Protein AF-A0AAD4LXQ7-F1 (afdb_monomer_lite)

Radius of gyration: 22.64 Å; chains: 1; bounding box: 69×71×57 Å

Sequence (283 aa):
MDGVMSSTKSISSTGEKLRRSPPNTYFPQVTFLSEEILILVQRQGNALELCQITWEDPPVLNTLCVLVLPALQRGISCVMVECQGDQIVAPQDILARSRRLPFVSDPNATVLCFTLGFRQVFGGYDYLRSVSFWVRRSSLREYAVRGGNQNYPWDSWGPSTTRWTDWEHGLAPCRPGGSRSALFPLLIEVGTGNPIVIRDFHPERVRRALSRSKGPSWSDGRLKVVTESSMIEKGDEFLDDIISSLPYCEATSEKRYGYHEVLIDDERIRGDDEGTLDVHLMI

Foldseek 3Di:
DDDDDDDDPDPPPLDPDDDDDPPQQFDPDWDALDPFWIWTQGFVQRWIWIWGWDVDVPIDTHTQEIEGDFAWDPPKTFPDKDKFWDDPDPVVVLVVPDPPAPFRQDSQLTKMKMKTWIWDADPNDTDIWIKMKIFGSNLVVVSSVVGPHYYHYCVRRPAEGMAIDTCVVQWDWAHDARQKIKTAGQDAPPPQAAKIKMKGLRPVVLVVVVVCVPDPPPPPPQKDKAQDWDWDQCPNTGPGIDIHGRITIMGIDPGGDNANHWDDYRFWIDGPPPDTDGCVVTD

pLDDT: mean 86.54, std 13.77, range [38.69, 98.44]

Organism: NCBI:txid376703

Structure (mmCIF, N/CA/C/O backbone):
data_AF-A0AAD4LXQ7-F1
#
_entry.id   AF-A0AAD4LXQ7-F1
#
loop_
_atom_site.group_PDB
_atom_site.id
_atom_site.type_symbol
_atom_site.label_atom_id
_atom_site.label_alt_id
_atom_site.label_comp_id
_atom_site.label_asym_id
_atom_site.label_entity_id
_atom_site.label_seq_id
_atom_site.pdbx_PDB_ins_code
_atom_site.Cartn_x
_atom_site.Cartn_y
_atom_site.Cartn_z
_atom_site.occupancy
_atom_site.B_iso_or_equiv
_atom_site.auth_seq_id
_atom_site.auth_comp_id
_atom_site.auth_asym_id
_atom_site.auth_atom_id
_atom_site.pdbx_PDB_model_num
ATOM 1 N N . MET A 1 1 ? -43.627 54.213 18.770 1.00 42.38 1 MET A N 1
ATOM 2 C CA . MET A 1 1 ? -42.179 54.154 18.502 1.00 42.38 1 MET A CA 1
ATOM 3 C C . MET A 1 1 ? -41.657 52.915 19.186 1.00 42.38 1 MET A C 1
ATOM 5 O O . MET A 1 1 ? -41.861 52.751 20.382 1.00 42.38 1 MET A O 1
ATOM 9 N N . ASP A 1 2 ? -41.152 52.018 18.358 1.00 38.69 2 ASP A N 1
ATOM 10 C CA . ASP A 1 2 ? -41.012 50.586 18.579 1.00 38.69 2 ASP A CA 1
ATOM 11 C C . ASP A 1 2 ? -39.920 50.210 19.584 1.00 38.69 2 ASP A C 1
ATOM 13 O O . ASP A 1 2 ? -38.796 50.707 19.529 1.00 38.69 2 ASP A O 1
ATOM 17 N N . GLY A 1 3 ? -40.260 49.294 20.494 1.00 45.25 3 GLY A N 1
ATOM 18 C CA . GLY A 1 3 ? -39.331 48.664 21.427 1.00 45.25 3 GLY A CA 1
ATOM 19 C C . GLY A 1 3 ? -38.883 47.312 20.885 1.00 45.25 3 GLY A C 1
ATOM 20 O O . GLY A 1 3 ? -39.599 46.321 21.005 1.00 45.25 3 GLY A O 1
ATOM 21 N N . VAL A 1 4 ? -37.699 47.273 20.278 1.00 51.81 4 VAL A N 1
ATOM 22 C CA . VAL A 1 4 ? -37.076 46.050 19.760 1.00 51.81 4 VAL A CA 1
ATOM 23 C C . VAL A 1 4 ? -36.369 45.324 20.909 1.00 51.81 4 VAL A C 1
ATOM 25 O O . VAL A 1 4 ? -35.312 45.750 21.371 1.00 51.81 4 VAL A O 1
ATOM 28 N N . MET A 1 5 ? -36.952 44.220 21.383 1.00 50.72 5 MET A N 1
ATOM 29 C CA . MET A 1 5 ? -36.290 43.286 22.297 1.00 50.72 5 MET A CA 1
ATOM 30 C C . MET A 1 5 ? -35.284 42.426 21.523 1.00 50.72 5 MET A C 1
ATOM 32 O O . MET A 1 5 ? -35.654 41.513 20.787 1.00 50.72 5 MET A O 1
ATOM 36 N N . SER A 1 6 ? -33.998 42.723 21.707 1.00 57.12 6 SER A N 1
ATOM 37 C CA . SER A 1 6 ? -32.885 41.895 21.243 1.00 57.12 6 SER A CA 1
ATOM 38 C C . SER A 1 6 ? -32.726 40.685 22.169 1.00 57.12 6 SER A C 1
ATOM 40 O O . SER A 1 6 ? -32.301 40.818 23.316 1.00 57.12 6 SER A O 1
ATOM 42 N N . SER A 1 7 ? -33.112 39.503 21.686 1.00 57.50 7 SER A N 1
ATOM 43 C CA . SER A 1 7 ? -32.872 38.223 22.355 1.00 57.50 7 SER A CA 1
ATOM 44 C C . SER A 1 7 ? -31.487 37.705 21.966 1.00 57.50 7 SER A C 1
ATOM 46 O O . SER A 1 7 ? -31.285 37.153 20.885 1.00 57.50 7 SER A O 1
ATOM 48 N N . THR A 1 8 ? -30.513 37.887 22.853 1.00 51.38 8 THR A N 1
ATOM 49 C CA . THR A 1 8 ? -29.202 37.240 22.774 1.00 51.38 8 THR A CA 1
ATOM 50 C C . THR A 1 8 ? -29.349 35.761 23.133 1.00 51.38 8 THR A C 1
ATOM 52 O O . THR A 1 8 ? -29.376 35.380 24.303 1.00 51.38 8 THR A O 1
ATOM 55 N N . LYS A 1 9 ? -29.456 34.899 22.114 1.00 53.09 9 LYS A N 1
ATOM 56 C CA . LYS A 1 9 ? -29.309 33.447 22.281 1.00 53.09 9 LYS A CA 1
ATOM 57 C C . LYS A 1 9 ? -27.876 33.140 22.721 1.00 53.09 9 LYS A C 1
ATOM 59 O O . LYS A 1 9 ? -26.939 33.266 21.940 1.00 53.09 9 LYS A O 1
ATOM 64 N N . SER A 1 10 ? -27.736 32.733 23.978 1.00 50.12 10 SER A N 1
ATOM 65 C CA . SER A 1 10 ? -26.550 32.065 24.512 1.00 50.12 10 SER A CA 1
ATOM 66 C C . SER A 1 10 ? -26.267 30.812 23.675 1.00 50.12 10 SER A C 1
ATOM 68 O O . SER A 1 10 ? -27.049 29.861 23.694 1.00 50.12 10 SER A O 1
ATOM 70 N N . ILE A 1 11 ? -25.186 30.835 22.894 1.00 52.12 11 ILE A N 1
ATOM 71 C CA . ILE A 1 11 ? -24.658 29.649 22.218 1.00 52.12 11 ILE A CA 1
ATOM 72 C C . ILE A 1 11 ? -23.968 28.836 23.310 1.00 52.12 11 ILE A C 1
ATOM 74 O O . ILE A 1 11 ? -22.861 29.170 23.730 1.00 52.12 11 ILE A O 1
ATOM 78 N N . SER A 1 12 ? -24.640 27.803 23.822 1.00 53.00 12 SER A N 1
ATOM 79 C CA . SER A 1 12 ? -23.981 26.831 24.687 1.00 53.00 12 SER A CA 1
ATOM 80 C C . SER A 1 12 ? -22.882 26.168 23.865 1.00 53.00 12 SER A C 1
ATOM 82 O O . SER A 1 12 ? -23.184 25.452 22.912 1.00 53.00 12 SER A O 1
ATOM 84 N N . SER A 1 13 ? -21.620 26.429 24.203 1.00 56.31 13 SER A N 1
ATOM 85 C CA . SER A 1 13 ? -20.491 25.714 23.622 1.00 56.31 13 SER A CA 1
ATOM 86 C C . SER A 1 13 ? -20.625 24.242 24.011 1.00 56.31 13 SER A C 1
ATOM 88 O O . SER A 1 13 ? -20.305 23.859 25.140 1.00 56.31 13 SER A O 1
ATOM 90 N N . THR A 1 14 ? -21.163 23.428 23.109 1.00 57.31 14 THR A N 1
ATOM 91 C CA . THR A 1 14 ? -21.116 21.971 23.190 1.00 57.31 14 THR A CA 1
ATOM 92 C C . THR A 1 14 ? -19.643 21.591 23.211 1.00 57.31 14 THR A C 1
ATOM 94 O O . THR A 1 14 ? -18.941 21.685 22.210 1.00 57.31 14 THR A O 1
ATOM 97 N N . GLY A 1 15 ? -19.135 21.302 24.410 1.00 60.19 15 GLY A N 1
ATOM 98 C CA . GLY A 1 15 ? -17.724 21.024 24.622 1.00 60.19 15 GLY A CA 1
ATOM 99 C C . GLY A 1 15 ? -17.323 19.793 23.824 1.00 60.19 15 GLY A C 1
ATOM 100 O O . GLY A 1 15 ? -17.755 18.685 24.141 1.00 60.19 15 GLY A O 1
ATOM 101 N N . GLU A 1 16 ? -16.500 19.988 22.798 1.00 62.12 16 GLU A N 1
ATOM 102 C CA . GLU A 1 16 ? -15.911 18.901 22.027 1.00 62.12 16 GLU A CA 1
ATOM 103 C C . GLU A 1 16 ? -15.143 17.974 22.978 1.00 62.12 16 GLU A C 1
ATOM 105 O O . GLU A 1 16 ? -14.123 18.337 23.572 1.00 62.12 16 GLU A O 1
ATOM 110 N N . LYS A 1 17 ? -15.655 16.757 23.177 1.00 67.25 17 LYS A N 1
ATOM 111 C CA . LYS A 1 17 ? -15.009 15.769 24.041 1.00 67.25 17 LYS A CA 1
ATOM 112 C C . LYS A 1 17 ? -14.011 14.963 23.220 1.00 67.25 17 LYS A C 1
ATOM 114 O O . LYS A 1 17 ? -14.369 13.958 22.608 1.00 67.25 17 LYS A O 1
ATOM 119 N N . LEU A 1 18 ? -12.747 15.381 23.252 1.00 71.56 18 LEU A N 1
ATOM 120 C CA . LEU A 1 18 ? -11.647 14.640 22.639 1.00 71.56 18 LEU A CA 1
ATOM 121 C C . LEU A 1 18 ? -11.566 13.224 23.233 1.00 71.56 18 LEU A C 1
ATOM 123 O O . LEU A 1 18 ? -11.267 13.046 24.417 1.00 71.56 18 LEU A O 1
ATOM 127 N N . ARG A 1 19 ? -11.810 12.206 22.406 1.00 77.25 19 ARG A N 1
ATOM 128 C CA . ARG A 1 19 ? -11.549 10.806 22.760 1.00 77.25 19 ARG A CA 1
ATOM 129 C C . ARG A 1 19 ? -10.093 10.484 22.432 1.00 77.25 19 ARG A C 1
ATOM 131 O O . ARG A 1 19 ? -9.580 10.895 21.396 1.00 77.25 19 ARG A O 1
ATOM 138 N N . ARG A 1 20 ? -9.415 9.765 23.327 1.00 85.12 20 ARG A N 1
ATOM 139 C CA . ARG A 1 20 ? -8.029 9.318 23.140 1.00 85.12 20 ARG A CA 1
ATOM 140 C C . ARG A 1 20 ? -7.981 7.806 23.280 1.00 85.12 20 ARG A C 1
ATOM 142 O O . ARG A 1 20 ? -8.507 7.270 24.253 1.00 85.12 20 ARG A O 1
ATOM 149 N N . SER A 1 21 ? -7.348 7.132 22.327 1.00 90.38 21 SER A N 1
ATOM 150 C CA . SER A 1 21 ? -6.935 5.743 22.516 1.00 90.38 21 SER A CA 1
ATOM 151 C C . SER A 1 21 ? -5.825 5.674 23.571 1.00 90.38 21 SER A C 1
ATOM 153 O O . SER A 1 21 ? -5.129 6.676 23.788 1.00 90.38 21 SER A O 1
ATOM 155 N N . PRO A 1 22 ? -5.592 4.507 24.195 1.00 93.94 22 PRO A N 1
ATOM 156 C CA . PRO A 1 22 ? -4.386 4.296 24.981 1.00 93.94 22 PRO A CA 1
ATOM 157 C C . PRO A 1 22 ? -3.126 4.682 24.179 1.00 93.94 22 PRO A C 1
ATOM 159 O O . PRO A 1 22 ? -3.101 4.521 22.948 1.00 93.94 22 PRO A O 1
ATOM 162 N N . PRO A 1 23 ? -2.073 5.199 24.835 1.00 93.88 23 PRO A N 1
ATOM 163 C CA . PRO A 1 23 ? -0.808 5.480 24.167 1.00 93.88 23 PRO A CA 1
ATOM 164 C C . PRO A 1 23 ? -0.291 4.244 23.427 1.00 93.88 23 PRO A C 1
ATOM 166 O O . PRO A 1 23 ? -0.438 3.126 23.913 1.00 93.88 23 PRO A O 1
ATOM 169 N N . ASN A 1 24 ? 0.342 4.446 22.270 1.00 92.69 24 ASN A N 1
ATOM 170 C CA . ASN A 1 24 ? 0.907 3.369 21.446 1.00 92.69 24 ASN A CA 1
ATOM 171 C C . ASN A 1 24 ? -0.108 2.351 20.892 1.00 92.69 24 ASN A C 1
ATOM 173 O O . ASN A 1 24 ? 0.305 1.268 20.485 1.00 92.69 24 ASN A O 1
ATOM 177 N N . THR A 1 25 ? -1.405 2.681 20.845 1.00 95.56 25 THR A N 1
ATOM 178 C CA . THR A 1 25 ? -2.403 1.825 20.173 1.00 95.56 25 THR A CA 1
ATOM 179 C C . THR A 1 25 ? -2.224 1.863 18.654 1.00 95.56 25 THR A C 1
ATOM 181 O O . THR A 1 25 ? -2.115 0.817 18.017 1.00 95.56 25 THR A O 1
ATOM 184 N N . TYR A 1 26 ? -2.120 3.067 18.085 1.00 96.88 26 TYR A N 1
ATOM 185 C CA . TYR A 1 26 ? -2.011 3.298 16.644 1.00 96.88 26 TYR A CA 1
ATOM 186 C C . TYR A 1 26 ? -0.718 4.026 16.291 1.00 96.88 26 TYR A C 1
ATOM 188 O O . TYR A 1 26 ? -0.177 4.783 17.104 1.00 96.88 26 TYR A O 1
ATOM 196 N N . PHE A 1 27 ? -0.248 3.830 15.063 1.00 96.44 27 PHE A N 1
ATOM 197 C CA . PHE A 1 27 ? 0.707 4.750 14.451 1.00 96.44 27 PHE A CA 1
ATOM 198 C C . PHE A 1 27 ? 0.037 6.108 14.184 1.00 96.44 27 PHE A C 1
ATOM 200 O O . PHE A 1 27 ? -1.180 6.156 13.995 1.00 96.44 27 PHE A O 1
ATOM 207 N N . PRO A 1 28 ? 0.796 7.220 14.141 1.00 94.44 28 PRO A N 1
ATOM 208 C CA . PRO A 1 28 ? 0.264 8.553 13.847 1.00 94.44 28 PRO A CA 1
ATOM 209 C C . PRO A 1 28 ? -0.055 8.734 12.347 1.00 94.44 28 PRO A C 1
ATOM 211 O O . PRO A 1 28 ? 0.223 9.780 11.773 1.00 94.44 28 PRO A O 1
ATOM 214 N N . GLN A 1 29 ? -0.628 7.708 11.715 1.00 92.81 29 GLN A N 1
ATOM 215 C CA . GLN A 1 29 ? -0.989 7.669 10.305 1.00 92.81 29 GLN A CA 1
ATOM 216 C C . GLN A 1 29 ? -2.480 7.347 10.190 1.00 92.81 29 GLN A C 1
ATOM 218 O O . GLN A 1 29 ? -2.955 6.355 10.744 1.00 92.81 29 GLN A O 1
ATOM 223 N N . VAL A 1 30 ? -3.207 8.177 9.445 1.00 94.44 30 VAL A N 1
ATOM 224 C CA . VAL A 1 30 ? -4.620 7.964 9.117 1.00 94.44 30 VAL A CA 1
ATOM 225 C C . VAL A 1 30 ? -4.771 8.058 7.608 1.00 94.44 30 VAL A C 1
ATOM 227 O O . VAL A 1 30 ? -4.150 8.899 6.959 1.00 94.44 30 VAL A O 1
ATOM 230 N N . THR A 1 31 ? -5.579 7.184 7.020 1.00 94.94 31 THR A N 1
ATOM 231 C CA . THR A 1 31 ? -5.874 7.224 5.583 1.00 94.94 31 THR A CA 1
ATOM 232 C C . THR A 1 31 ? -7.351 6.995 5.358 1.00 94.94 31 THR A C 1
ATOM 234 O O . THR A 1 31 ? -7.926 6.081 5.932 1.00 94.94 31 THR A O 1
ATOM 237 N N . PHE A 1 32 ? -7.976 7.810 4.517 1.00 94.69 32 PHE A N 1
ATOM 238 C CA . PHE A 1 32 ? -9.393 7.671 4.214 1.00 94.69 32 PHE A CA 1
ATOM 239 C C . PHE A 1 32 ? -9.608 6.736 3.014 1.00 94.69 32 PHE A C 1
ATOM 241 O O . PHE A 1 32 ? -8.974 6.877 1.967 1.00 94.69 32 PHE A O 1
ATOM 248 N N . LEU A 1 33 ? -10.523 5.778 3.169 1.00 94.38 33 LEU A N 1
ATOM 249 C CA . LEU A 1 33 ? -11.075 4.953 2.088 1.00 94.38 33 LEU A CA 1
ATOM 250 C C . LEU A 1 33 ? -12.258 5.640 1.401 1.00 94.38 33 LEU A C 1
ATOM 252 O O . LEU A 1 33 ? -12.459 5.473 0.200 1.00 94.38 33 LEU A O 1
ATOM 256 N N . SER A 1 34 ? -13.046 6.381 2.178 1.00 93.81 34 SER A N 1
ATOM 257 C CA . SER A 1 34 ? -14.148 7.242 1.738 1.00 93.81 34 SER A CA 1
ATOM 258 C C . SER A 1 34 ? -14.315 8.385 2.749 1.00 93.81 34 SER A C 1
ATOM 260 O O . SER A 1 34 ? -13.608 8.398 3.752 1.00 93.81 34 SER A O 1
ATOM 262 N N . GLU A 1 35 ? -15.233 9.323 2.519 1.00 92.69 35 GLU A N 1
ATOM 263 C CA . GLU A 1 35 ? -15.491 10.437 3.453 1.00 92.69 35 GLU A CA 1
ATOM 264 C C . GLU A 1 35 ? -15.840 9.960 4.873 1.00 92.69 35 GLU A C 1
ATOM 266 O O . GLU A 1 35 ? -15.519 10.625 5.854 1.00 92.69 35 GLU A O 1
ATOM 271 N N . GLU A 1 36 ? -16.443 8.776 4.986 1.00 95.69 36 GLU A N 1
ATOM 272 C CA . GLU A 1 36 ? -16.888 8.212 6.259 1.00 95.69 36 GLU A CA 1
ATOM 273 C C . GLU A 1 36 ? -16.018 7.058 6.746 1.00 95.69 36 GLU A C 1
ATOM 275 O O . GLU A 1 36 ? -16.179 6.629 7.879 1.00 95.69 36 GLU A O 1
ATOM 280 N N . ILE A 1 37 ? -15.120 6.514 5.921 1.00 96.44 37 ILE A N 1
ATOM 281 C CA . ILE A 1 37 ? -14.349 5.317 6.281 1.00 96.44 37 ILE A CA 1
ATOM 282 C C . ILE A 1 37 ? -12.872 5.658 6.284 1.00 96.44 37 ILE A C 1
ATOM 284 O O . ILE A 1 37 ? -12.324 6.043 5.250 1.00 96.44 37 ILE A O 1
ATOM 288 N N . LEU A 1 38 ? -12.221 5.436 7.419 1.00 96.75 38 LEU A N 1
ATOM 289 C CA . LEU A 1 38 ? -10.786 5.598 7.590 1.00 96.75 38 LEU A CA 1
ATOM 290 C C . LEU A 1 38 ? -10.107 4.279 7.956 1.00 96.75 38 LEU A C 1
ATOM 292 O O . LEU A 1 38 ? -10.741 3.320 8.391 1.00 96.75 38 LEU A O 1
ATOM 296 N N . ILE A 1 39 ? -8.797 4.258 7.766 1.00 97.50 39 ILE A N 1
ATOM 297 C CA . ILE A 1 39 ? -7.892 3.176 8.120 1.00 97.50 39 ILE A CA 1
ATOM 298 C C . ILE A 1 39 ? -6.971 3.708 9.208 1.00 97.50 39 ILE A C 1
ATOM 300 O O . ILE A 1 39 ? -6.319 4.743 9.026 1.00 97.50 39 ILE A O 1
ATOM 304 N N . LEU A 1 40 ? -6.898 2.972 10.309 1.00 97.38 40 LEU A N 1
ATOM 305 C CA . LEU A 1 40 ? -5.884 3.117 11.342 1.00 97.38 40 LEU A CA 1
ATOM 306 C C . LEU A 1 40 ? -4.938 1.922 11.267 1.00 97.38 40 LEU A C 1
ATOM 308 O O . LEU A 1 40 ? -5.364 0.808 10.969 1.00 97.38 40 LEU A O 1
ATOM 312 N N . VAL A 1 41 ? -3.658 2.128 11.567 1.00 97.62 41 VAL A N 1
ATOM 313 C CA . VAL A 1 41 ? -2.701 1.019 11.659 1.00 97.62 41 VAL A CA 1
ATOM 314 C C . VAL A 1 41 ? -2.378 0.758 13.120 1.00 97.62 41 VAL A C 1
ATOM 316 O O . VAL A 1 41 ? -1.817 1.616 13.807 1.00 97.62 41 VAL A O 1
ATOM 319 N N . GLN A 1 42 ? -2.759 -0.422 13.604 1.00 97.06 42 GLN A N 1
ATOM 320 C CA . GLN A 1 42 ? -2.513 -0.848 14.976 1.00 97.06 42 GLN A CA 1
ATOM 321 C C . GLN A 1 42 ? -1.037 -1.192 15.168 1.00 97.06 42 GLN A C 1
ATOM 323 O O . GLN A 1 42 ? -0.485 -2.040 14.467 1.00 97.06 42 GLN A O 1
ATOM 328 N N . ARG A 1 43 ? -0.408 -0.581 16.174 1.00 95.19 43 ARG A N 1
ATOM 329 C CA . ARG A 1 43 ? 1.011 -0.796 16.478 1.00 95.19 43 ARG A CA 1
ATOM 330 C C . ARG A 1 43 ? 1.271 -2.138 17.151 1.00 95.19 43 ARG A C 1
ATOM 332 O O . ARG A 1 43 ? 2.224 -2.821 16.801 1.00 95.19 43 ARG A O 1
ATOM 339 N N . GLN A 1 44 ? 0.438 -2.506 18.122 1.00 91.44 44 GLN A N 1
ATOM 340 C CA . GLN A 1 44 ? 0.606 -3.751 18.884 1.00 91.44 44 GLN A CA 1
ATOM 341 C C . GLN A 1 44 ? -0.056 -4.950 18.202 1.00 91.44 44 GLN A C 1
ATOM 343 O O . GLN A 1 44 ? 0.474 -6.053 18.260 1.00 91.44 44 GLN A O 1
ATOM 348 N N . GLY A 1 45 ? -1.201 -4.729 17.551 1.00 91.69 45 GLY A N 1
ATOM 349 C CA . GLY A 1 45 ? -1.948 -5.783 16.865 1.00 91.69 45 GLY A CA 1
ATOM 350 C C . GLY A 1 45 ? -1.386 -6.161 15.497 1.00 91.69 45 GLY A C 1
ATOM 351 O O . GLY A 1 45 ? -1.819 -7.167 14.947 1.00 91.69 45 GLY A O 1
ATOM 352 N N . ASN A 1 46 ? -0.447 -5.368 14.957 1.00 95.94 46 ASN A N 1
ATOM 353 C CA . ASN A 1 46 ? 0.061 -5.493 13.590 1.00 95.94 46 ASN A CA 1
ATOM 354 C C . ASN A 1 46 ? -1.089 -5.720 12.594 1.00 95.94 46 ASN A C 1
ATOM 356 O O . ASN A 1 46 ? -1.218 -6.775 11.977 1.00 95.94 46 ASN A O 1
ATOM 360 N N . ALA A 1 47 ? -2.000 -4.754 12.521 1.00 97.69 47 ALA A N 1
ATOM 361 C CA . ALA A 1 47 ? -3.242 -4.893 11.774 1.00 97.69 47 ALA A CA 1
ATOM 362 C C . ALA A 1 47 ? -3.705 -3.551 11.204 1.00 97.69 47 ALA A C 1
ATOM 364 O O . ALA A 1 47 ? -3.390 -2.489 11.748 1.00 97.69 47 ALA A O 1
ATOM 365 N N . LEU A 1 48 ? -4.489 -3.608 10.128 1.00 98.19 48 LEU A N 1
ATOM 366 C CA . LEU A 1 48 ? -5.239 -2.465 9.617 1.00 98.19 48 LEU A CA 1
ATOM 367 C C . LEU A 1 48 ? -6.640 -2.495 10.226 1.00 98.19 48 LEU A C 1
ATOM 369 O O . LEU A 1 48 ? -7.384 -3.452 10.032 1.00 98.19 48 LEU A O 1
ATOM 373 N N . GLU A 1 49 ? -7.015 -1.452 10.949 1.00 98.06 49 GLU A N 1
ATOM 374 C CA . GLU A 1 49 ? -8.356 -1.297 11.498 1.00 98.06 49 GLU A CA 1
ATOM 375 C C . GLU A 1 49 ? -9.156 -0.337 10.625 1.00 98.06 49 GLU A C 1
ATOM 377 O O . GLU A 1 49 ? -8.764 0.813 10.417 1.00 98.06 49 GLU A O 1
ATOM 382 N N . LEU A 1 50 ? -10.265 -0.830 10.078 1.00 98.12 50 LEU A N 1
ATOM 383 C CA . LEU A 1 50 ? -11.151 -0.047 9.230 1.00 98.12 50 LEU A CA 1
ATOM 384 C C . LEU A 1 50 ? -12.280 0.469 10.108 1.00 98.12 50 LEU A C 1
ATOM 386 O O . LEU A 1 50 ? -13.009 -0.321 10.709 1.00 98.12 50 LEU A O 1
ATOM 390 N N . CYS A 1 51 ? -12.436 1.786 10.159 1.00 97.75 51 CYS A N 1
ATOM 391 C CA . CYS A 1 51 ? -13.413 2.438 11.016 1.00 97.75 51 CYS A CA 1
ATOM 392 C C . CYS A 1 51 ? -14.345 3.333 10.209 1.00 97.75 51 CYS A C 1
ATOM 394 O O . CYS A 1 51 ? -13.904 4.007 9.280 1.00 97.75 51 CYS A O 1
ATOM 396 N N . GLN A 1 52 ? -15.612 3.389 10.614 1.00 97.12 52 GLN A N 1
ATOM 397 C CA . GLN A 1 52 ? -16.591 4.342 10.112 1.00 97.12 52 GLN A CA 1
ATOM 398 C C . GLN A 1 52 ? -16.765 5.504 11.088 1.00 97.12 52 GLN A C 1
ATOM 400 O O . GLN A 1 52 ? -16.971 5.289 12.283 1.00 97.12 52 GLN A O 1
ATOM 405 N N . ILE A 1 53 ? -16.724 6.729 10.575 1.00 96.19 53 ILE A N 1
ATOM 406 C CA . ILE A 1 53 ? -17.156 7.932 11.276 1.00 96.19 53 ILE A CA 1
ATOM 407 C C . ILE A 1 53 ? -18.670 8.043 11.106 1.00 96.19 53 ILE A C 1
ATOM 409 O O . ILE A 1 53 ? -19.170 8.167 9.990 1.00 96.19 53 ILE A O 1
ATOM 413 N N . THR A 1 54 ? -19.402 8.034 12.213 1.00 95.25 54 THR A N 1
ATOM 414 C CA . THR A 1 54 ? -20.820 8.393 12.244 1.00 95.25 54 THR A CA 1
ATOM 415 C C . THR A 1 54 ? -20.959 9.800 12.809 1.00 95.25 54 THR A C 1
ATOM 417 O O . THR A 1 54 ? -20.506 10.082 13.922 1.00 95.25 54 THR A O 1
ATOM 420 N N . TRP A 1 55 ? -21.589 10.687 12.040 1.00 92.38 55 TRP A N 1
ATOM 421 C CA . TRP A 1 55 ? -21.755 12.115 12.344 1.00 92.38 55 TRP A CA 1
ATOM 422 C C . TRP A 1 55 ? -22.862 12.394 13.377 1.00 92.38 55 TRP A C 1
ATOM 424 O O . TRP A 1 55 ? -23.713 13.259 13.184 1.00 92.38 55 TRP A O 1
ATOM 434 N N . GLU A 1 56 ? -22.867 11.632 14.469 1.00 91.94 56 GLU A N 1
ATOM 435 C CA . GLU A 1 56 ? -23.682 11.921 15.653 1.00 91.94 56 GLU A CA 1
ATOM 436 C C . GLU A 1 56 ? -23.109 13.129 16.421 1.00 91.94 56 GLU A C 1
ATOM 438 O O . GLU A 1 56 ? -22.023 13.615 16.104 1.00 91.94 56 GLU A O 1
ATOM 443 N N . ASP A 1 57 ? -23.826 13.627 17.433 1.00 87.62 57 ASP A N 1
ATOM 444 C CA . ASP A 1 57 ? -23.325 14.669 18.341 1.00 87.62 57 ASP A CA 1
ATOM 445 C C . ASP A 1 57 ? -23.081 14.073 19.743 1.00 87.62 57 ASP A C 1
ATOM 447 O O . ASP A 1 57 ? -24.040 13.880 20.501 1.00 87.62 57 ASP A O 1
ATOM 451 N N . PRO A 1 58 ? -21.828 13.725 20.111 1.00 88.44 58 PRO A N 1
ATOM 452 C CA . PRO A 1 58 ? -20.577 13.910 19.362 1.00 88.44 58 PRO A CA 1
ATOM 453 C C . PRO A 1 58 ? -20.324 12.809 18.312 1.00 88.44 58 PRO A C 1
ATOM 455 O O . PRO A 1 58 ? -20.849 11.703 18.466 1.00 88.44 58 PRO A O 1
ATOM 458 N N . PRO A 1 59 ? -19.449 13.047 17.309 1.00 90.31 59 PRO A N 1
ATOM 459 C CA . PRO A 1 59 ? -19.146 12.046 16.295 1.00 90.31 59 PRO A CA 1
ATOM 460 C C . PRO A 1 59 ? -18.533 10.799 16.932 1.00 90.31 59 PRO A C 1
ATOM 462 O O . PRO A 1 59 ? -17.739 10.872 17.881 1.00 90.31 59 PRO A O 1
ATOM 465 N N . VAL A 1 60 ? -18.905 9.638 16.399 1.00 92.44 60 VAL A N 1
ATOM 466 C CA . VAL A 1 60 ? -18.463 8.336 16.903 1.00 92.44 60 VAL A CA 1
ATOM 467 C C . VAL A 1 60 ? -17.652 7.630 15.828 1.00 92.44 60 VAL A C 1
ATOM 469 O O . VAL A 1 60 ? -17.966 7.691 14.644 1.00 92.44 60 VAL A O 1
ATOM 472 N N . LEU A 1 61 ? -16.576 6.975 16.258 1.00 95.06 61 LEU A N 1
ATOM 473 C CA . LEU A 1 61 ? -15.762 6.122 15.408 1.00 95.06 61 LEU A CA 1
ATOM 474 C C . LEU A 1 61 ? -16.094 4.667 15.738 1.00 95.06 61 LEU A C 1
ATOM 476 O O . LEU A 1 61 ? -15.848 4.225 16.861 1.00 95.06 61 LEU A O 1
ATOM 480 N N . ASN A 1 62 ? -16.660 3.951 14.774 1.00 95.81 62 ASN A N 1
ATOM 481 C CA . ASN A 1 62 ? -17.066 2.559 14.915 1.00 95.81 62 ASN A CA 1
ATOM 482 C C . ASN A 1 62 ? -16.118 1.661 14.128 1.00 95.81 62 ASN A C 1
ATOM 484 O O . ASN A 1 62 ? -15.958 1.838 12.921 1.00 95.81 62 ASN A O 1
ATOM 488 N N . THR A 1 63 ? -15.513 0.681 14.790 1.00 97.19 63 THR A N 1
ATOM 489 C CA . THR A 1 63 ? -14.713 -0.344 14.117 1.00 97.19 63 THR A CA 1
ATOM 490 C C . THR A 1 63 ? -15.624 -1.212 13.248 1.00 97.19 63 THR A C 1
ATOM 492 O O . THR A 1 63 ? -16.605 -1.784 13.724 1.00 97.19 63 THR A O 1
ATOM 495 N N . LEU A 1 64 ? -15.317 -1.288 11.954 1.00 97.38 64 LEU A N 1
ATOM 496 C CA . LEU A 1 64 ? -16.032 -2.129 10.994 1.00 97.38 64 LEU A CA 1
ATOM 497 C C . LEU A 1 64 ? -15.425 -3.530 10.951 1.00 97.38 64 LEU A C 1
ATOM 499 O O . LEU A 1 64 ? -16.152 -4.524 10.994 1.00 97.38 64 LEU A O 1
ATOM 503 N N . CYS A 1 65 ? -14.096 -3.602 10.864 1.00 98.06 65 CYS A N 1
ATOM 504 C CA . CYS A 1 65 ? -13.322 -4.838 10.887 1.00 98.06 65 CYS A CA 1
ATOM 505 C C . CYS A 1 65 ? -11.831 -4.568 11.131 1.00 98.06 65 CYS A C 1
ATOM 507 O O . CYS A 1 65 ? -11.344 -3.453 10.927 1.00 98.06 65 CYS A O 1
ATOM 509 N N . VAL A 1 66 ? -11.097 -5.624 11.480 1.00 98.38 66 VAL A N 1
ATOM 510 C CA . VAL A 1 66 ? -9.638 -5.615 11.631 1.00 98.38 66 VAL A CA 1
ATOM 511 C C . VAL A 1 66 ? -9.025 -6.596 10.636 1.00 98.38 66 VAL A C 1
ATOM 513 O O . VAL A 1 66 ? -9.396 -7.767 10.596 1.00 98.38 66 VAL A O 1
ATOM 516 N N . LEU A 1 67 ? -8.080 -6.129 9.830 1.00 98.44 67 LEU A N 1
ATOM 517 C CA . LEU A 1 67 ? -7.346 -6.916 8.845 1.00 98.44 67 LEU A CA 1
ATOM 518 C C . LEU A 1 67 ? -5.942 -7.197 9.385 1.00 98.44 67 LEU A C 1
ATOM 520 O O . LEU A 1 67 ? -5.082 -6.315 9.405 1.00 98.44 67 LEU A O 1
ATOM 524 N N . VAL A 1 68 ? -5.720 -8.417 9.868 1.00 98.25 68 VAL A N 1
ATOM 525 C CA . VAL A 1 68 ? -4.464 -8.809 10.523 1.00 98.25 68 VAL A CA 1
ATOM 526 C C . VAL A 1 68 ? -3.351 -8.921 9.476 1.00 98.25 68 VAL A C 1
ATOM 528 O O . VAL A 1 68 ? -3.537 -9.594 8.460 1.00 98.25 68 VAL A O 1
ATOM 531 N N . LEU A 1 69 ? -2.215 -8.257 9.704 1.00 98.19 69 LEU A N 1
ATOM 532 C CA . LEU A 1 69 ? -1.023 -8.332 8.847 1.00 98.19 69 LEU A CA 1
ATOM 533 C C . LEU A 1 69 ? -0.189 -9.586 9.189 1.00 98.19 69 LEU A C 1
ATOM 535 O O . LEU A 1 69 ? -0.436 -10.216 10.222 1.00 98.19 69 LEU A O 1
ATOM 539 N N . PRO A 1 70 ? 0.797 -9.971 8.353 1.00 98.06 70 PRO A N 1
ATOM 540 C CA . PRO A 1 70 ? 1.653 -11.126 8.624 1.00 98.06 70 PRO A CA 1
ATOM 541 C C . PRO A 1 70 ? 2.285 -11.063 10.015 1.00 98.06 70 PRO A C 1
ATOM 543 O O . PRO A 1 70 ? 2.807 -10.023 10.415 1.00 98.06 70 PRO A O 1
ATOM 546 N N . ALA A 1 71 ? 2.225 -12.163 10.766 1.00 97.56 71 ALA A N 1
ATOM 547 C CA . ALA A 1 71 ? 2.732 -12.201 12.133 1.00 97.56 71 ALA A CA 1
ATOM 548 C C . ALA A 1 71 ? 4.236 -11.890 12.178 1.00 97.56 71 ALA A C 1
ATOM 550 O O . ALA A 1 71 ? 5.000 -12.350 11.330 1.00 97.56 71 ALA A O 1
ATOM 551 N N . LEU A 1 72 ? 4.657 -11.122 13.184 1.00 96.75 72 LEU A N 1
ATOM 552 C CA . LEU A 1 72 ? 6.064 -10.783 13.395 1.00 96.75 72 LEU A CA 1
ATOM 553 C C . LEU A 1 72 ? 6.739 -11.800 14.320 1.00 96.75 72 LEU A C 1
ATOM 555 O O . LEU A 1 72 ? 6.092 -12.382 15.198 1.00 96.75 72 LEU A O 1
ATOM 559 N N . GLN A 1 73 ? 8.051 -11.975 14.172 1.00 96.19 73 GLN A N 1
ATOM 560 C CA . GLN A 1 73 ? 8.848 -12.752 15.115 1.00 96.19 73 GLN A CA 1
ATOM 561 C C . GLN A 1 73 ? 8.852 -12.111 16.505 1.00 96.19 73 GLN A C 1
ATOM 563 O O . GLN A 1 73 ? 8.683 -10.901 16.691 1.00 96.19 73 GLN A O 1
ATOM 568 N N . ARG A 1 74 ? 9.077 -12.939 17.528 1.00 94.38 74 ARG A N 1
ATOM 569 C CA . ARG A 1 74 ? 9.101 -12.475 18.916 1.00 94.38 74 ARG A CA 1
ATOM 570 C C . ARG A 1 74 ? 10.223 -11.456 19.122 1.00 94.38 74 ARG A C 1
ATOM 572 O O . ARG A 1 74 ? 11.389 -11.761 18.913 1.00 94.38 74 ARG A O 1
ATOM 579 N N . GLY A 1 75 ? 9.863 -10.285 19.642 1.00 91.00 75 GLY A N 1
ATOM 580 C CA . GLY A 1 75 ? 10.813 -9.204 19.927 1.00 91.00 75 GLY A CA 1
ATOM 581 C C . GLY A 1 75 ? 11.014 -8.238 18.761 1.00 91.00 75 GLY A C 1
ATOM 582 O O . GLY A 1 75 ? 11.569 -7.163 18.974 1.00 91.00 75 GLY A O 1
ATOM 583 N N . ILE A 1 76 ? 10.498 -8.564 17.574 1.00 93.38 76 ILE A N 1
ATOM 584 C CA . ILE A 1 76 ? 10.421 -7.625 16.462 1.00 93.38 76 ILE A CA 1
ATOM 585 C C . ILE A 1 76 ? 9.189 -6.749 16.641 1.00 93.38 76 ILE A C 1
ATOM 587 O O . ILE A 1 76 ? 8.114 -7.206 17.033 1.00 93.38 76 ILE A O 1
ATOM 591 N N . SER A 1 77 ? 9.352 -5.462 16.361 1.00 90.56 77 SER A N 1
ATOM 592 C CA . SER A 1 77 ? 8.239 -4.524 16.318 1.00 90.56 77 SER A CA 1
ATOM 593 C C . SER A 1 77 ? 8.359 -3.649 15.087 1.00 90.56 77 SER A C 1
ATOM 595 O O . SE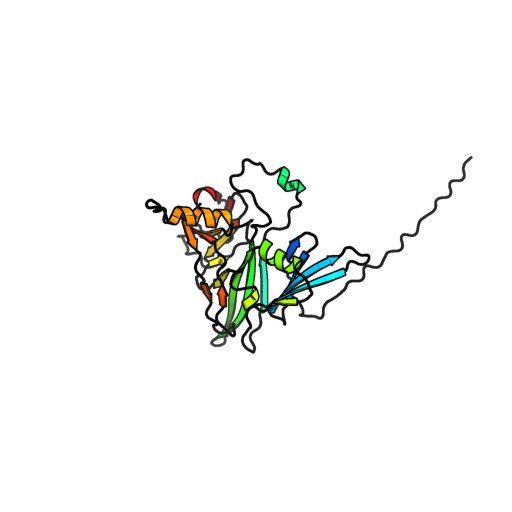R A 1 77 ? 9.448 -3.185 14.742 1.00 90.56 77 SER A O 1
ATOM 597 N N . CYS A 1 78 ? 7.224 -3.409 14.440 1.00 95.38 78 CYS A N 1
ATOM 598 C CA . CYS A 1 78 ? 7.129 -2.347 13.461 1.00 95.38 78 CYS A CA 1
ATOM 599 C C . CYS A 1 78 ? 7.311 -1.010 14.199 1.00 95.38 78 CYS A C 1
ATOM 601 O O . CYS A 1 78 ? 6.616 -0.715 15.180 1.00 95.38 78 CYS A O 1
ATOM 603 N N . VAL A 1 79 ? 8.295 -0.224 13.774 1.00 96.00 79 VAL A N 1
ATOM 604 C CA . VAL A 1 79 ? 8.632 1.068 14.393 1.00 96.00 79 VAL A CA 1
ATOM 605 C C . VAL A 1 79 ? 8.105 2.245 13.589 1.00 96.00 79 VAL A C 1
ATOM 607 O O . VAL A 1 79 ? 7.928 3.327 14.145 1.00 96.00 79 VAL A O 1
ATOM 610 N N . MET A 1 80 ? 7.811 2.020 12.311 1.00 95.19 80 MET A N 1
ATOM 611 C CA . MET A 1 80 ? 7.374 3.039 11.372 1.00 95.19 80 MET A CA 1
ATOM 612 C C . MET A 1 80 ? 6.318 2.454 10.446 1.00 95.19 80 MET A C 1
ATOM 614 O O . MET A 1 80 ? 6.510 1.372 9.899 1.00 95.19 80 MET A O 1
ATOM 618 N N . VAL A 1 81 ? 5.230 3.191 10.246 1.00 96.25 81 VAL A N 1
ATOM 619 C CA . VAL A 1 81 ? 4.262 2.894 9.195 1.00 96.25 81 VAL A CA 1
ATOM 620 C C . VAL A 1 81 ? 3.969 4.166 8.437 1.00 96.25 81 VAL A C 1
ATOM 622 O O . VAL A 1 81 ? 3.561 5.164 9.029 1.00 96.25 81 VAL A O 1
ATOM 625 N N . GLU A 1 82 ? 4.117 4.091 7.126 1.00 95.88 82 GLU A N 1
ATOM 626 C CA . GLU A 1 82 ? 3.657 5.116 6.207 1.00 95.88 82 GLU A CA 1
ATOM 627 C C . GLU A 1 82 ? 2.547 4.536 5.343 1.00 95.88 82 GLU A C 1
ATOM 629 O O . GLU A 1 82 ? 2.621 3.392 4.898 1.00 95.88 82 GLU A O 1
ATOM 634 N N . CYS A 1 83 ? 1.508 5.326 5.099 1.00 95.31 83 CYS A N 1
ATOM 635 C CA . CYS A 1 83 ? 0.472 4.977 4.140 1.00 95.31 83 CYS A CA 1
ATOM 636 C C . CYS A 1 83 ? 0.364 6.097 3.117 1.00 95.31 83 CYS A C 1
ATOM 638 O O . CYS A 1 83 ? 0.146 7.259 3.464 1.00 95.31 83 CYS A O 1
ATOM 640 N N . GLN A 1 84 ? 0.526 5.728 1.856 1.00 93.69 84 GLN A N 1
ATOM 641 C CA . GLN A 1 84 ? 0.524 6.626 0.724 1.00 93.69 84 GLN A CA 1
ATOM 642 C C . GLN A 1 84 ? -0.620 6.245 -0.218 1.00 93.69 84 GLN A C 1
ATOM 644 O O . GLN A 1 84 ? -0.836 5.076 -0.534 1.00 93.69 84 GLN A O 1
ATOM 649 N N . GLY A 1 85 ? -1.341 7.245 -0.701 1.00 89.38 85 GLY A N 1
ATOM 650 C CA . GLY A 1 85 ? -2.371 7.098 -1.718 1.00 89.38 85 GLY A CA 1
ATOM 651 C C . GLY A 1 85 ? -3.012 8.446 -2.006 1.00 89.38 85 GLY A C 1
ATOM 652 O O . GLY A 1 85 ? -2.812 9.402 -1.251 1.00 89.38 85 GLY A O 1
ATOM 653 N N . ASP A 1 86 ? -3.780 8.521 -3.088 1.00 85.88 86 ASP A N 1
ATOM 654 C CA . ASP A 1 86 ? -4.489 9.750 -3.428 1.00 85.88 86 ASP A CA 1
ATOM 655 C C . ASP A 1 86 ? -5.458 10.151 -2.326 1.00 85.88 86 ASP A C 1
ATOM 657 O O . ASP A 1 86 ? -6.218 9.324 -1.806 1.00 85.88 86 ASP A O 1
ATOM 661 N N . GLN A 1 87 ? -5.488 11.447 -2.030 1.00 79.38 87 GLN A N 1
ATOM 662 C CA . GLN A 1 87 ? -6.559 12.003 -1.222 1.00 79.38 87 GLN A CA 1
ATOM 663 C C . GLN A 1 87 ? -7.893 11.841 -1.950 1.00 79.38 87 GLN A C 1
ATOM 665 O O . GLN A 1 87 ? -7.967 11.835 -3.181 1.00 79.38 87 GLN A O 1
ATOM 670 N N . ILE A 1 88 ? -8.963 11.683 -1.176 1.00 75.62 88 ILE A N 1
ATOM 671 C CA . ILE A 1 88 ? -10.314 11.642 -1.724 1.00 75.62 88 ILE A CA 1
ATOM 672 C C . ILE A 1 88 ? -10.621 13.045 -2.235 1.00 75.62 88 ILE A C 1
ATOM 674 O O . ILE A 1 88 ? -10.878 13.958 -1.456 1.00 75.62 88 ILE A O 1
ATOM 678 N N . VAL A 1 89 ? -10.551 13.218 -3.550 1.00 70.81 89 VAL A N 1
ATOM 679 C CA . VAL A 1 89 ? -11.004 14.443 -4.200 1.00 70.81 89 VAL A CA 1
ATOM 680 C C . VAL A 1 89 ? -12.523 14.372 -4.305 1.00 70.81 89 VAL A C 1
ATOM 682 O O . VAL A 1 89 ? -13.071 13.362 -4.758 1.00 70.81 89 VAL A O 1
ATOM 685 N N . ALA A 1 90 ? -13.207 15.433 -3.877 1.00 68.62 90 ALA A N 1
ATOM 686 C CA . ALA A 1 90 ? -14.657 15.506 -3.964 1.00 68.62 90 ALA A CA 1
ATOM 687 C C . ALA A 1 90 ? -15.112 15.328 -5.430 1.00 68.62 90 ALA A C 1
ATOM 689 O O . ALA A 1 90 ? -14.488 15.882 -6.342 1.00 68.62 90 ALA A O 1
ATOM 690 N N . PRO A 1 91 ? -16.226 14.616 -5.694 1.00 64.50 91 PRO A N 1
ATOM 691 C CA . PRO A 1 91 ? -16.705 14.349 -7.055 1.00 64.50 91 PRO A CA 1
ATOM 692 C C . PRO A 1 91 ? -16.899 15.600 -7.925 1.00 64.50 91 PRO A C 1
ATOM 694 O O . PRO A 1 91 ? -16.865 15.513 -9.153 1.00 64.50 91 PRO A O 1
ATOM 697 N N . GLN A 1 92 ? -17.106 16.763 -7.298 1.00 65.00 92 GLN A N 1
ATOM 698 C CA . GLN A 1 92 ? -17.354 18.028 -7.989 1.00 65.00 92 GLN A CA 1
ATOM 699 C C . GLN A 1 92 ? -16.139 18.512 -8.798 1.00 65.00 92 GLN A C 1
ATOM 701 O O . GLN A 1 92 ? -16.328 19.060 -9.883 1.00 65.00 92 GLN A O 1
ATOM 706 N N . ASP A 1 93 ? -14.912 18.211 -8.361 1.00 62.59 93 ASP A N 1
ATOM 707 C CA . ASP A 1 93 ? -13.693 18.589 -9.093 1.00 62.59 93 ASP A CA 1
ATOM 708 C C . ASP A 1 93 ? -13.383 17.632 -10.257 1.00 62.59 93 ASP A C 1
ATOM 710 O O . ASP A 1 93 ? -12.713 17.997 -11.227 1.00 62.59 93 ASP A O 1
ATOM 714 N N . ILE A 1 94 ? -13.912 16.404 -10.206 1.00 60.97 94 ILE A N 1
ATOM 715 C CA . ILE A 1 94 ? -13.674 15.369 -11.224 1.00 60.97 94 ILE A CA 1
ATOM 716 C C . ILE A 1 94 ? -14.390 15.718 -12.534 1.00 60.97 94 ILE A C 1
ATOM 718 O O . ILE A 1 94 ? -13.862 15.459 -13.613 1.00 60.97 94 ILE A O 1
ATOM 722 N N . LEU A 1 95 ? -15.563 16.357 -12.470 1.00 57.47 95 LEU A N 1
ATOM 723 C CA . LEU A 1 95 ? -16.332 16.735 -13.664 1.00 57.47 95 LEU A CA 1
ATOM 724 C C . LEU A 1 95 ? -15.680 17.865 -14.477 1.00 57.47 95 LEU A C 1
ATOM 726 O O . LEU A 1 95 ? -15.947 17.977 -15.675 1.00 57.47 95 LEU A O 1
ATOM 730 N N . ALA A 1 96 ? -14.811 18.670 -13.858 1.00 61.12 96 ALA A N 1
ATOM 731 C CA . ALA A 1 96 ? -14.017 19.680 -14.557 1.00 61.12 96 ALA A CA 1
ATOM 732 C C . ALA A 1 96 ? -12.783 19.080 -15.254 1.00 61.12 96 ALA A C 1
ATOM 734 O O . ALA A 1 96 ? -12.265 19.667 -16.209 1.00 61.12 96 ALA A O 1
ATOM 735 N N . ARG A 1 97 ? -12.318 17.897 -14.822 1.00 61.03 97 ARG A N 1
ATOM 736 C CA . ARG A 1 97 ? -11.223 17.186 -15.486 1.00 61.03 97 ARG A CA 1
ATOM 737 C C . ARG A 1 97 ? -11.732 16.553 -16.782 1.00 61.03 97 ARG A C 1
ATOM 739 O O . ARG A 1 97 ? -12.686 15.782 -16.832 1.00 61.03 97 ARG A O 1
ATOM 746 N N . SER A 1 98 ? -11.102 16.965 -17.872 1.00 54.19 98 SER A N 1
ATOM 747 C CA . SER A 1 98 ? -11.501 16.693 -19.248 1.00 54.19 98 SER A CA 1
ATOM 748 C C . SER A 1 98 ? -11.682 15.196 -19.544 1.00 54.19 98 SER A C 1
ATOM 750 O O . SER A 1 98 ? -10.754 14.408 -19.385 1.00 54.19 98 SER A O 1
ATOM 752 N N . ARG A 1 99 ? -12.823 14.811 -20.144 1.00 58.59 99 ARG A N 1
ATOM 753 C CA . ARG A 1 99 ? -13.037 13.487 -20.785 1.00 58.59 99 ARG A CA 1
ATOM 754 C C . ARG A 1 99 ? -12.017 13.153 -21.886 1.00 58.59 99 ARG A C 1
ATOM 756 O O . ARG A 1 99 ? -12.072 12.073 -22.462 1.00 58.59 99 ARG A O 1
ATOM 763 N N . ARG A 1 100 ? -11.140 14.095 -22.244 1.00 63.59 100 ARG A N 1
ATOM 764 C CA . ARG A 1 100 ? -10.076 13.895 -23.234 1.00 63.59 100 ARG A CA 1
ATOM 765 C C . ARG A 1 100 ? -8.826 13.268 -22.641 1.00 63.59 100 ARG A C 1
ATOM 767 O O . ARG A 1 100 ? -7.897 13.004 -23.397 1.00 63.59 100 ARG A O 1
ATOM 774 N N . LEU A 1 101 ? -8.781 13.059 -21.328 1.00 64.50 101 LEU A N 1
ATOM 775 C CA . LEU A 1 101 ? -7.628 12.424 -20.729 1.00 64.50 101 LEU A CA 1
ATOM 776 C C . LEU A 1 101 ? -7.654 10.922 -21.047 1.00 64.50 101 LEU A C 1
ATOM 778 O O . LEU A 1 101 ? -8.646 10.244 -20.776 1.00 64.50 101 LEU A O 1
ATOM 782 N N . PRO A 1 102 ? -6.575 10.382 -21.624 1.00 64.44 102 PRO A N 1
ATOM 783 C CA . PRO A 1 102 ? -6.435 8.949 -21.916 1.00 64.44 102 PRO A CA 1
ATOM 784 C C . PRO A 1 102 ? -6.472 8.068 -20.659 1.00 64.44 102 PRO A C 1
ATOM 786 O O . PRO A 1 102 ? -6.649 6.849 -20.748 1.00 64.44 102 PRO A O 1
ATOM 789 N N . PHE A 1 103 ? -6.340 8.680 -19.483 1.00 68.06 103 PHE A N 1
ATOM 790 C CA . PHE A 1 103 ? -6.373 8.027 -18.192 1.00 68.06 103 PHE A CA 1
ATOM 791 C C . PHE A 1 103 ? -7.394 8.720 -17.291 1.00 68.06 103 PHE A C 1
ATOM 793 O O . PHE A 1 103 ? -7.200 9.853 -16.869 1.00 68.06 103 PHE A O 1
ATOM 800 N N . VAL A 1 104 ? -8.498 8.030 -17.011 1.00 70.00 104 VAL A N 1
ATOM 801 C CA . VAL A 1 104 ? -9.480 8.466 -16.017 1.00 70.00 104 VAL A CA 1
ATOM 802 C C . VAL A 1 104 ? -9.135 7.780 -14.705 1.00 70.00 104 VAL A C 1
ATOM 804 O O . VAL A 1 104 ? -9.029 6.550 -14.675 1.00 70.00 104 VAL A O 1
ATOM 807 N N . SER A 1 105 ? -8.948 8.564 -13.646 1.00 71.75 105 SER A N 1
ATOM 808 C CA . SER A 1 105 ? -8.831 8.028 -12.294 1.00 71.75 105 SER A CA 1
ATOM 809 C C . SER A 1 105 ? -10.172 7.425 -11.886 1.00 71.75 105 SER A C 1
ATOM 811 O O . SER A 1 105 ? -11.156 8.138 -11.688 1.00 71.75 105 SER A O 1
ATOM 813 N N . ASP A 1 106 ? -10.233 6.098 -11.814 1.00 83.31 106 ASP A N 1
ATOM 814 C CA . ASP A 1 106 ? -11.340 5.401 -11.168 1.00 83.31 106 ASP A CA 1
ATOM 815 C C . ASP A 1 106 ? -10.988 5.258 -9.681 1.00 83.31 106 ASP A C 1
ATOM 817 O O . ASP A 1 106 ? -10.051 4.520 -9.358 1.00 83.31 106 ASP A O 1
ATOM 821 N N . PRO A 1 107 ? -11.718 5.917 -8.760 1.00 83.25 107 PRO A N 1
ATOM 822 C CA . PRO A 1 107 ? -11.441 5.823 -7.329 1.00 83.25 107 PRO A CA 1
ATOM 823 C C . PRO A 1 107 ? -11.511 4.382 -6.802 1.00 83.25 107 PRO A C 1
ATOM 825 O O . PRO A 1 107 ? -10.907 4.082 -5.772 1.00 83.25 107 PRO A O 1
ATOM 828 N N . ASN A 1 108 ? -12.212 3.475 -7.495 1.00 83.69 108 ASN A N 1
ATOM 829 C CA . ASN A 1 108 ? -12.257 2.054 -7.147 1.00 83.69 108 ASN A CA 1
ATOM 830 C C . ASN A 1 108 ? -11.022 1.283 -7.636 1.00 83.69 108 ASN A C 1
ATOM 832 O O . ASN A 1 108 ? -10.689 0.239 -7.070 1.00 83.69 108 ASN A O 1
ATOM 836 N N . ALA A 1 109 ? -10.335 1.783 -8.663 1.00 88.75 109 ALA A N 1
ATOM 837 C CA . ALA A 1 109 ? -9.077 1.233 -9.155 1.00 88.75 109 ALA A CA 1
ATOM 838 C C . ALA A 1 109 ? -7.849 1.832 -8.447 1.00 88.75 109 ALA A C 1
ATOM 840 O O . ALA A 1 109 ? -6.740 1.339 -8.665 1.00 88.75 109 ALA A O 1
ATOM 841 N N . THR A 1 110 ? -8.032 2.860 -7.607 1.00 93.56 110 THR A N 1
ATOM 842 C CA . THR A 1 110 ? -6.954 3.447 -6.805 1.00 93.56 110 THR A CA 1
ATOM 843 C C . THR A 1 110 ? -6.302 2.405 -5.908 1.00 93.56 110 THR A C 1
ATOM 845 O O . THR A 1 110 ? -6.964 1.529 -5.339 1.00 93.56 110 THR A O 1
ATOM 848 N N . VAL A 1 111 ? -4.991 2.528 -5.752 1.00 95.62 111 VAL A N 1
ATOM 849 C CA . VAL A 1 111 ? -4.179 1.673 -4.888 1.00 95.62 111 VAL A CA 1
ATOM 850 C C . VAL A 1 111 ? -3.672 2.495 -3.710 1.00 95.62 111 VAL A C 1
ATOM 852 O O . VAL A 1 111 ? -3.356 3.675 -3.847 1.00 95.62 111 VAL A O 1
ATOM 855 N N . LEU A 1 112 ? -3.587 1.856 -2.551 1.00 96.56 112 LEU A N 1
ATOM 856 C CA . LEU A 1 112 ? -2.860 2.364 -1.396 1.00 96.56 112 LEU A CA 1
ATOM 857 C C . LEU A 1 112 ? -1.545 1.598 -1.281 1.00 96.56 112 LEU A C 1
ATOM 859 O O . LEU A 1 112 ? -1.523 0.392 -1.529 1.00 96.56 112 LEU A O 1
ATOM 863 N N . CYS A 1 113 ? 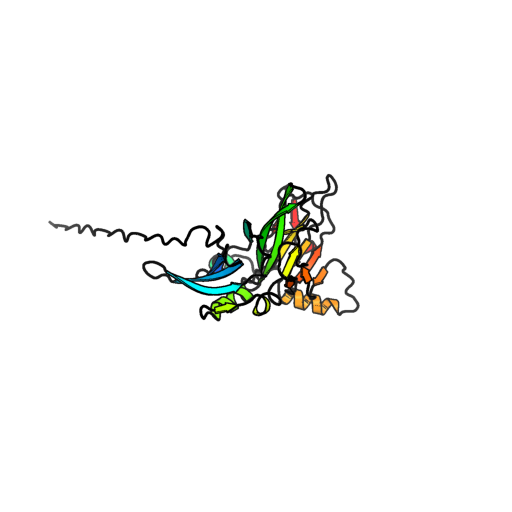-0.475 2.289 -0.904 1.00 97.06 113 CYS A N 1
ATOM 864 C CA . CYS A 1 113 ? 0.822 1.705 -0.592 1.00 97.06 113 CYS A CA 1
ATOM 865 C C . CYS A 1 113 ? 1.102 1.896 0.896 1.00 97.06 113 CYS A C 1
ATOM 867 O O . CYS A 1 113 ? 1.140 3.027 1.379 1.00 97.06 113 CYS A O 1
ATOM 869 N N . PHE A 1 114 ? 1.309 0.799 1.610 1.00 97.38 114 PHE A N 1
ATOM 870 C CA . PHE A 1 114 ? 1.739 0.806 3.001 1.00 97.38 114 PHE A CA 1
ATOM 871 C C . PHE A 1 114 ? 3.211 0.426 3.053 1.00 97.38 114 PHE A C 1
ATOM 873 O O . PHE A 1 114 ? 3.586 -0.601 2.496 1.00 97.38 114 PHE A O 1
ATOM 880 N N . THR A 1 115 ? 4.026 1.227 3.730 1.00 96.69 115 THR A N 1
ATOM 881 C CA . THR A 1 115 ? 5.436 0.933 3.996 1.00 96.69 115 THR A CA 1
ATOM 882 C C . THR A 1 115 ? 5.600 0.672 5.483 1.00 96.69 115 THR A C 1
ATOM 884 O O . THR A 1 115 ? 5.253 1.521 6.303 1.00 96.69 115 THR A O 1
ATOM 887 N N . LEU A 1 116 ? 6.116 -0.505 5.825 1.00 96.56 116 LEU A N 1
ATOM 888 C CA . LEU A 1 116 ? 6.394 -0.933 7.189 1.00 96.56 116 LEU A CA 1
ATOM 889 C C . LEU A 1 116 ? 7.904 -0.902 7.412 1.00 96.56 116 LEU A C 1
ATOM 891 O O . LEU A 1 116 ? 8.643 -1.546 6.673 1.00 96.56 116 LEU A O 1
ATOM 895 N N . GLY A 1 117 ? 8.346 -0.168 8.430 1.00 95.81 117 GLY A N 1
ATOM 896 C CA . GLY A 1 117 ? 9.736 -0.122 8.868 1.00 95.81 117 GLY A CA 1
ATOM 897 C C . GLY A 1 117 ? 9.952 -0.962 10.123 1.00 95.81 117 GLY A C 1
ATOM 898 O O . GLY A 1 117 ? 9.244 -0.798 11.125 1.00 95.81 117 GLY A O 1
ATOM 899 N N . PHE A 1 118 ? 10.960 -1.825 10.085 1.00 95.06 118 PHE A N 1
ATOM 900 C CA . PHE A 1 118 ? 11.382 -2.692 11.176 1.00 95.06 118 PHE A CA 1
ATOM 901 C C . PHE A 1 118 ? 12.788 -2.322 11.611 1.00 95.06 118 PHE A C 1
ATOM 903 O O . PHE A 1 118 ? 13.708 -2.220 10.802 1.00 95.06 118 PHE A O 1
ATOM 910 N N . ARG A 1 119 ? 12.947 -2.106 12.914 1.00 92.56 119 ARG A N 1
ATOM 911 C CA . ARG A 1 119 ? 14.253 -1.847 13.507 1.00 92.56 119 ARG A CA 1
ATOM 912 C C . ARG A 1 119 ? 14.950 -3.174 13.762 1.00 92.56 119 ARG A C 1
ATOM 914 O O . ARG A 1 119 ? 14.393 -4.024 14.457 1.00 92.56 119 ARG A O 1
ATOM 921 N N . GLN A 1 120 ? 16.165 -3.316 13.259 1.00 87.88 120 GLN A N 1
ATOM 922 C CA . GLN A 1 120 ? 16.983 -4.502 13.444 1.00 87.88 120 GLN A CA 1
ATOM 923 C C . GLN A 1 120 ? 18.376 -4.118 13.926 1.00 87.88 120 GLN A C 1
ATOM 925 O O . GLN A 1 120 ? 18.912 -3.067 13.587 1.00 87.88 120 GLN A O 1
ATOM 930 N N . VAL A 1 121 ? 18.969 -4.993 14.737 1.00 86.88 121 VAL A N 1
ATOM 931 C CA . VAL A 1 121 ? 20.329 -4.817 15.248 1.00 86.88 121 VAL A CA 1
ATOM 932 C C . VAL A 1 121 ? 21.178 -5.973 14.744 1.00 86.88 121 VAL A C 1
ATOM 934 O O . VAL A 1 121 ? 20.984 -7.110 15.166 1.00 86.88 121 VAL A O 1
ATOM 937 N N . PHE A 1 122 ? 22.128 -5.690 13.854 1.00 84.62 122 PHE A N 1
ATOM 938 C CA . PHE A 1 122 ? 23.034 -6.687 13.280 1.00 84.62 122 PHE A CA 1
ATOM 939 C C . PHE A 1 122 ? 24.476 -6.215 13.439 1.00 84.62 122 PHE A C 1
ATOM 941 O O . PHE A 1 122 ? 24.826 -5.094 13.077 1.00 84.62 122 PHE A O 1
ATOM 948 N N . GLY A 1 123 ? 25.320 -7.048 14.054 1.00 88.25 123 GLY A N 1
ATOM 949 C CA . GLY A 1 123 ? 26.719 -6.693 14.323 1.00 88.25 123 GLY A CA 1
ATOM 950 C C . GLY A 1 123 ? 26.902 -5.454 15.213 1.00 88.25 123 GLY A C 1
ATOM 951 O O . GLY A 1 123 ? 27.934 -4.799 15.133 1.00 88.25 123 GLY A O 1
ATOM 952 N N . GLY A 1 124 ? 25.902 -5.105 16.033 1.00 90.44 124 GLY A N 1
ATOM 953 C CA . GLY A 1 124 ? 25.905 -3.890 16.858 1.00 90.44 124 GLY A CA 1
ATOM 954 C C . GLY A 1 124 ? 25.487 -2.612 16.122 1.00 90.44 124 GLY A C 1
ATOM 955 O O . GLY A 1 124 ? 25.397 -1.562 16.756 1.00 90.44 124 GLY A O 1
ATOM 956 N N . TYR A 1 125 ? 25.190 -2.696 14.824 1.00 89.62 125 TYR A N 1
ATOM 957 C CA . TYR A 1 125 ? 24.635 -1.596 14.046 1.00 89.62 125 TYR A CA 1
ATOM 958 C C . TYR A 1 125 ? 23.116 -1.689 14.007 1.00 89.62 125 TYR A C 1
ATOM 960 O O . TYR A 1 125 ? 22.546 -2.765 13.831 1.00 89.62 125 TYR A O 1
ATOM 968 N N . ASP A 1 126 ? 22.482 -0.539 14.181 1.00 89.19 126 ASP A N 1
ATOM 969 C CA . ASP A 1 126 ? 21.042 -0.368 14.081 1.00 89.19 126 ASP A CA 1
ATOM 970 C C . ASP A 1 126 ? 20.685 -0.014 12.637 1.00 89.19 126 ASP A C 1
ATOM 972 O O . ASP A 1 126 ? 21.217 0.954 12.089 1.00 89.19 126 ASP A O 1
ATOM 976 N N . TYR A 1 127 ? 19.820 -0.806 12.015 1.00 89.25 127 TYR A N 1
ATOM 977 C CA . TYR A 1 127 ? 19.360 -0.586 10.650 1.00 89.25 127 TYR A CA 1
ATOM 978 C C . TYR A 1 127 ? 17.839 -0.693 10.576 1.00 89.25 127 TYR A C 1
ATOM 980 O O . TYR A 1 127 ? 17.191 -1.374 11.374 1.00 89.25 127 TYR A O 1
ATOM 988 N N . LEU A 1 128 ? 17.266 0.048 9.630 1.00 90.94 128 LEU A N 1
ATOM 989 C CA . LEU A 1 128 ? 15.836 0.069 9.366 1.00 90.94 128 LEU A CA 1
ATOM 990 C C . LEU A 1 128 ? 15.588 -0.687 8.063 1.00 90.94 128 LEU A C 1
ATOM 992 O O . LEU A 1 128 ? 15.922 -0.179 6.992 1.00 90.94 128 LEU A O 1
ATOM 996 N N . ARG A 1 129 ? 15.009 -1.885 8.155 1.00 91.88 129 ARG A N 1
ATOM 997 C CA . ARG A 1 129 ? 14.496 -2.596 6.982 1.00 91.88 129 ARG A CA 1
ATOM 998 C C . ARG A 1 129 ? 13.079 -2.122 6.708 1.00 91.88 129 ARG A C 1
ATOM 1000 O O . ARG A 1 129 ? 12.257 -2.052 7.621 1.00 91.88 129 ARG A O 1
ATOM 1007 N N . SER A 1 130 ? 12.806 -1.789 5.454 1.00 94.06 130 SER A N 1
ATOM 1008 C CA . SER A 1 130 ? 11.494 -1.342 5.005 1.00 94.06 130 SER A CA 1
ATOM 1009 C C . SER A 1 130 ? 10.950 -2.306 3.970 1.00 94.06 130 SER A C 1
ATOM 1011 O O . SER A 1 130 ? 11.641 -2.675 3.026 1.00 94.06 130 SER A O 1
ATOM 1013 N N . VAL A 1 131 ? 9.688 -2.676 4.124 1.00 95.56 131 VAL A N 1
ATOM 1014 C CA . VAL A 1 131 ? 8.941 -3.440 3.123 1.00 95.56 131 VAL A CA 1
ATOM 1015 C C . VAL A 1 131 ? 7.672 -2.685 2.795 1.00 95.56 131 VAL A C 1
ATOM 1017 O O . VAL A 1 131 ? 7.100 -2.007 3.653 1.00 95.56 131 VAL A O 1
ATOM 1020 N N . SER A 1 132 ? 7.208 -2.816 1.560 1.00 96.31 132 SER A N 1
ATOM 1021 C CA . SER A 1 132 ? 5.983 -2.152 1.134 1.00 96.31 132 SER A CA 1
ATOM 1022 C C . SER A 1 132 ? 5.003 -3.132 0.539 1.00 96.31 132 SER A C 1
ATOM 1024 O O . SER A 1 132 ? 5.390 -4.086 -0.139 1.00 96.31 132 SER A O 1
ATOM 1026 N N . PHE A 1 133 ? 3.719 -2.865 0.747 1.00 97.44 133 PHE A N 1
ATOM 1027 C CA . PHE A 1 133 ? 2.670 -3.568 0.040 1.00 97.44 133 PHE A CA 1
ATOM 1028 C C . PHE A 1 133 ? 1.620 -2.635 -0.540 1.00 97.44 133 PHE A C 1
ATOM 1030 O O . PHE A 1 133 ? 1.240 -1.628 0.058 1.00 97.44 133 PHE A O 1
ATOM 1037 N N . TRP A 1 134 ? 1.128 -3.010 -1.716 1.00 97.69 134 TRP A N 1
ATOM 1038 C CA . TRP A 1 134 ? 0.024 -2.338 -2.384 1.00 97.69 134 TRP A CA 1
ATOM 1039 C C . TRP A 1 134 ? -1.258 -3.117 -2.182 1.00 97.69 134 TRP A C 1
ATOM 1041 O O . TRP A 1 134 ? -1.255 -4.343 -2.255 1.00 97.69 134 TRP A O 1
ATOM 1051 N N . VAL A 1 135 ? -2.359 -2.401 -1.993 1.00 97.88 135 VAL A N 1
ATOM 1052 C CA . VAL A 1 135 ? -3.708 -2.961 -1.910 1.00 97.88 135 VAL A CA 1
ATOM 1053 C C . VAL A 1 135 ? -4.674 -2.047 -2.649 1.00 97.88 135 VAL A C 1
ATOM 1055 O O . VAL A 1 135 ? -4.564 -0.821 -2.588 1.00 97.88 135 VAL A O 1
ATOM 1058 N N . ARG A 1 136 ? -5.635 -2.621 -3.377 1.00 96.94 136 ARG A N 1
ATOM 1059 C CA . ARG A 1 136 ? -6.677 -1.814 -4.023 1.00 96.94 136 ARG A CA 1
ATOM 1060 C C . ARG A 1 136 ? -7.615 -1.233 -2.971 1.00 96.94 136 ARG A C 1
ATOM 1062 O O . ARG A 1 136 ? -8.085 -1.945 -2.083 1.00 96.94 136 ARG A O 1
ATOM 1069 N N . ARG A 1 137 ? -7.962 0.046 -3.124 1.00 96.31 137 ARG A N 1
ATOM 1070 C CA . ARG A 1 137 ? -8.938 0.735 -2.268 1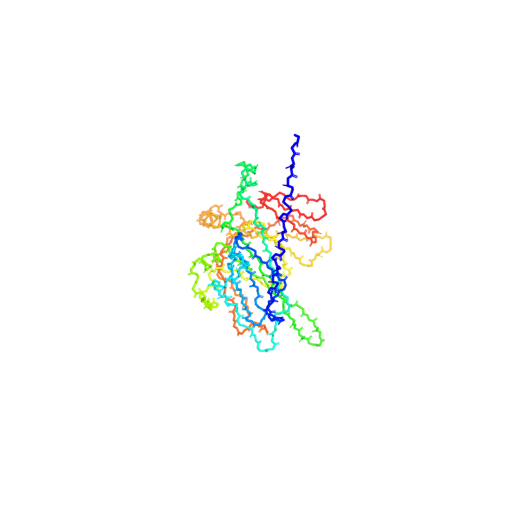.00 96.31 137 ARG A CA 1
ATOM 1071 C C . ARG A 1 137 ? -10.286 0.009 -2.259 1.00 96.31 137 ARG A C 1
ATOM 1073 O O . ARG A 1 137 ? -10.886 -0.143 -1.198 1.00 96.31 137 ARG A O 1
ATOM 1080 N N . SER A 1 138 ? -10.738 -0.471 -3.421 1.00 96.19 138 SER A N 1
ATOM 1081 C CA . SER A 1 138 ? -11.971 -1.263 -3.553 1.00 96.19 138 SER A CA 1
ATOM 1082 C C . SER A 1 138 ? -11.945 -2.533 -2.707 1.00 96.19 138 SER A C 1
ATOM 1084 O O . SER A 1 138 ? -12.913 -2.790 -2.002 1.00 96.19 138 SER A O 1
ATOM 1086 N N . SER A 1 139 ? -10.830 -3.268 -2.689 1.00 97.06 139 SER A N 1
ATOM 1087 C CA . SER A 1 139 ? -10.696 -4.479 -1.874 1.00 97.06 139 SER A CA 1
ATOM 1088 C C . SER A 1 139 ? -10.867 -4.181 -0.384 1.00 97.06 139 SER A C 1
ATOM 1090 O O . SER A 1 139 ? -11.647 -4.850 0.282 1.00 97.06 139 SER A O 1
ATOM 1092 N N . LEU A 1 140 ? -10.223 -3.135 0.142 1.00 97.44 140 LEU A N 1
ATOM 1093 C CA . LEU A 1 140 ? -10.414 -2.733 1.543 1.00 97.44 140 LEU A CA 1
ATOM 1094 C C . LEU A 1 140 ? -11.851 -2.276 1.825 1.00 97.44 140 LEU A C 1
ATOM 1096 O O . LEU A 1 140 ? -12.423 -2.614 2.860 1.00 97.44 140 LEU A O 1
ATOM 1100 N N . ARG A 1 141 ? -12.462 -1.544 0.889 1.00 96.62 141 ARG A N 1
ATOM 1101 C CA . ARG A 1 141 ? -13.859 -1.111 1.000 1.00 96.62 141 ARG A CA 1
ATOM 1102 C C . ARG A 1 141 ? -14.826 -2.295 1.043 1.00 96.62 141 ARG A C 1
ATOM 1104 O O . ARG A 1 141 ? -15.799 -2.234 1.784 1.00 96.62 141 ARG A O 1
ATOM 1111 N N . GLU A 1 142 ? -14.571 -3.367 0.297 1.00 96.75 142 GLU A N 1
ATOM 1112 C CA . GLU A 1 142 ? -15.388 -4.584 0.359 1.00 96.75 142 GLU A CA 1
ATOM 1113 C C . GLU A 1 142 ? -15.387 -5.196 1.766 1.00 96.75 142 GLU A C 1
ATOM 1115 O O . GLU A 1 142 ? -16.453 -5.556 2.264 1.00 96.75 142 GLU A O 1
ATOM 1120 N N . TYR A 1 143 ? -14.234 -5.254 2.443 1.00 97.75 143 TYR A N 1
ATOM 1121 C CA . TYR A 1 143 ? -14.167 -5.697 3.843 1.00 97.75 143 TYR A CA 1
ATOM 1122 C C . TYR A 1 143 ? -14.895 -4.735 4.788 1.00 97.75 143 TYR A C 1
ATOM 1124 O O . TYR A 1 143 ? -15.651 -5.188 5.646 1.00 97.75 143 TYR A O 1
ATOM 1132 N N . ALA A 1 144 ? -14.746 -3.423 4.578 1.00 97.00 144 ALA A N 1
ATOM 1133 C CA . ALA A 1 144 ? -15.466 -2.407 5.346 1.00 97.00 144 ALA A CA 1
ATOM 1134 C C . ALA A 1 144 ? -16.993 -2.587 5.250 1.00 97.00 144 ALA A C 1
ATOM 1136 O O . ALA A 1 144 ? -17.689 -2.557 6.260 1.00 97.00 144 ALA A O 1
ATOM 1137 N N . VAL A 1 145 ? -17.506 -2.810 4.033 1.00 96.38 145 VAL A N 1
ATOM 1138 C CA . VAL A 1 145 ? -18.942 -2.983 3.756 1.00 96.38 145 VAL A CA 1
ATOM 1139 C C . VAL A 1 145 ? -19.472 -4.310 4.297 1.00 96.38 145 VAL A C 1
ATOM 1141 O O . VAL A 1 145 ? -20.602 -4.352 4.777 1.00 96.38 145 VAL A O 1
ATOM 1144 N N . ARG A 1 146 ? -18.679 -5.393 4.250 1.00 95.94 146 ARG A N 1
ATOM 1145 C CA . ARG A 1 146 ? -19.043 -6.662 4.910 1.00 95.94 146 ARG A CA 1
ATOM 1146 C C . ARG A 1 146 ? -19.218 -6.469 6.418 1.00 95.94 146 ARG A C 1
ATOM 1148 O O . ARG A 1 146 ? -20.131 -7.055 6.994 1.00 95.94 146 ARG A O 1
ATOM 1155 N N . GLY A 1 147 ? -18.372 -5.634 7.024 1.00 89.38 147 GLY A N 1
ATOM 1156 C CA . GLY A 1 147 ? -18.475 -5.218 8.419 1.00 89.38 147 GLY A CA 1
ATOM 1157 C C . GLY A 1 147 ? -18.463 -6.389 9.406 1.00 89.38 147 GLY A C 1
ATOM 1158 O O . GLY A 1 147 ? -17.799 -7.407 9.197 1.00 89.38 147 GLY A O 1
ATOM 1159 N N . GLY A 1 148 ? -19.212 -6.230 10.500 1.00 90.56 148 GLY A N 1
ATOM 1160 C CA . GLY A 1 148 ? -19.431 -7.279 11.499 1.00 90.56 148 GLY A CA 1
ATOM 1161 C C . GLY A 1 148 ? -18.412 -7.318 12.636 1.00 90.56 148 GLY A C 1
ATOM 1162 O O . GLY A 1 148 ? -18.425 -8.273 13.409 1.00 90.56 148 GLY A O 1
ATOM 1163 N N . ASN A 1 149 ? -17.546 -6.306 12.747 1.00 91.94 149 ASN A N 1
ATOM 1164 C CA . ASN A 1 149 ? -16.520 -6.193 13.785 1.00 91.94 149 ASN A CA 1
ATOM 1165 C C . ASN A 1 149 ? -15.627 -7.449 13.863 1.00 91.94 149 ASN A C 1
ATOM 1167 O O . ASN A 1 149 ? -15.260 -7.923 14.937 1.00 91.94 149 ASN A O 1
ATOM 1171 N N . GLN A 1 150 ? -15.353 -8.035 12.692 1.00 95.88 150 GLN A N 1
ATOM 1172 C CA . GLN A 1 150 ? -14.613 -9.285 12.549 1.00 95.88 150 GLN A CA 1
ATOM 1173 C C . GLN A 1 150 ? -13.117 -9.027 12.381 1.00 95.88 150 GLN A C 1
ATOM 1175 O O . GLN A 1 150 ? -12.706 -8.043 11.760 1.00 95.88 150 GLN A O 1
ATOM 1180 N N . ASN A 1 151 ? -12.319 -9.973 12.872 1.00 97.75 151 ASN A N 1
ATOM 1181 C CA . ASN A 1 151 ? -10.889 -10.035 12.608 1.00 97.75 151 ASN A CA 1
ATOM 1182 C C . ASN A 1 151 ? -10.648 -10.984 11.433 1.00 97.75 151 ASN A C 1
ATOM 1184 O O . ASN A 1 151 ? -10.938 -12.177 11.531 1.00 97.75 151 ASN A O 1
ATOM 1188 N N . TYR A 1 152 ? -10.102 -10.466 10.340 1.00 97.94 152 TYR A N 1
ATOM 1189 C CA . TYR A 1 152 ? -9.727 -11.250 9.171 1.00 97.94 152 TYR A CA 1
ATOM 1190 C C . TYR A 1 152 ? -8.242 -11.629 9.279 1.00 97.94 152 TYR A C 1
ATOM 1192 O O . TYR A 1 152 ? -7.389 -10.739 9.191 1.00 97.94 152 TYR A O 1
ATOM 1200 N N . PRO A 1 153 ? -7.898 -12.917 9.487 1.00 98.00 153 PRO A N 1
ATOM 1201 C CA . PRO A 1 153 ? -6.505 -13.360 9.507 1.00 98.00 153 PRO A CA 1
ATOM 1202 C C . PRO A 1 153 ? -5.860 -13.173 8.132 1.00 98.00 153 PRO A C 1
ATOM 1204 O O . PRO A 1 153 ? -6.562 -13.254 7.119 1.00 98.00 153 PRO A O 1
ATOM 1207 N N . TRP A 1 154 ? -4.538 -12.972 8.097 1.00 97.88 154 TRP A N 1
ATOM 1208 C CA . TRP A 1 154 ? -3.769 -12.704 6.875 1.00 97.88 154 TRP A CA 1
ATOM 1209 C C . TRP A 1 154 ? -4.170 -13.604 5.701 1.00 97.88 154 TRP A C 1
ATOM 1211 O O . TRP A 1 154 ? -4.597 -13.096 4.667 1.00 97.88 154 TRP A O 1
ATOM 1221 N N . ASP A 1 155 ? -4.163 -14.924 5.894 1.00 98.00 155 ASP A N 1
ATOM 1222 C CA . ASP A 1 155 ? -4.444 -15.914 4.843 1.00 98.00 155 ASP A CA 1
ATOM 1223 C C . ASP A 1 155 ? -5.829 -15.767 4.191 1.00 98.00 155 ASP A C 1
ATOM 1225 O O . ASP A 1 155 ? -6.042 -16.213 3.064 1.00 98.00 155 ASP A O 1
ATOM 1229 N N . SER A 1 156 ? -6.779 -15.123 4.878 1.00 97.69 156 SER A N 1
ATOM 1230 C CA . SER A 1 156 ? -8.148 -14.927 4.387 1.00 97.69 156 SER A CA 1
ATOM 1231 C C . SER A 1 156 ? -8.343 -13.667 3.538 1.00 97.69 156 SER A C 1
ATOM 1233 O O . SER A 1 156 ? -9.311 -13.595 2.777 1.00 97.69 156 SER A O 1
ATOM 1235 N N . TRP A 1 157 ? -7.466 -12.664 3.663 1.00 97.94 157 TRP A N 1
ATOM 1236 C CA . TRP A 1 157 ? -7.634 -11.376 2.976 1.00 97.94 157 TRP A CA 1
ATOM 1237 C C . TRP A 1 157 ? -6.394 -10.907 2.217 1.00 97.94 157 TRP A C 1
ATOM 1239 O O . TRP A 1 157 ? -6.519 -10.334 1.138 1.00 97.94 157 TRP A O 1
ATOM 1249 N N . GLY A 1 158 ? -5.203 -11.166 2.745 1.00 97.56 158 GLY A N 1
ATOM 1250 C CA . GLY A 1 158 ? -3.942 -10.605 2.282 1.00 97.56 158 GLY A CA 1
ATOM 1251 C C . GLY A 1 158 ? -3.445 -11.147 0.940 1.00 97.56 158 GLY A C 1
ATOM 1252 O O . GLY A 1 158 ? -3.259 -10.355 0.008 1.00 97.56 158 GLY A O 1
ATOM 1253 N N . PRO A 1 159 ? -3.240 -12.472 0.787 1.00 98.12 159 PRO A N 1
ATOM 1254 C CA . PRO A 1 159 ? -2.503 -13.021 -0.351 1.00 98.12 159 PRO A CA 1
ATOM 1255 C C . PRO A 1 159 ? -3.051 -12.659 -1.734 1.00 98.12 159 PRO A C 1
ATOM 1257 O O . PRO A 1 159 ? -2.281 -12.425 -2.662 1.00 98.12 159 PRO A O 1
ATOM 1260 N N . SER A 1 160 ? -4.372 -12.588 -1.900 1.00 97.56 160 SER A N 1
ATOM 1261 C CA . SER A 1 160 ? -5.008 -12.300 -3.196 1.00 97.56 160 SER A CA 1
ATOM 1262 C C . SER A 1 160 ? -5.235 -10.811 -3.463 1.00 97.56 160 SER A C 1
ATOM 1264 O O . SER A 1 160 ? -5.410 -10.414 -4.616 1.00 97.56 160 SER A O 1
ATOM 1266 N N . THR A 1 161 ? -5.230 -9.975 -2.421 1.00 97.81 161 THR A N 1
ATOM 1267 C CA . THR A 1 161 ? -5.574 -8.546 -2.533 1.00 97.81 161 THR A CA 1
ATOM 1268 C C . THR A 1 161 ? -4.379 -7.617 -2.399 1.00 97.81 161 THR A C 1
ATOM 1270 O O . THR A 1 161 ? -4.489 -6.435 -2.731 1.00 97.81 161 THR A O 1
ATOM 1273 N N . THR A 1 162 ? -3.233 -8.145 -1.967 1.00 98.19 162 THR A N 1
ATOM 1274 C CA . THR A 1 162 ? -2.009 -7.371 -1.780 1.00 98.19 162 THR A CA 1
ATOM 1275 C C . THR A 1 162 ? -0.895 -7.797 -2.733 1.00 98.19 162 THR A C 1
ATOM 1277 O O . THR A 1 162 ? -0.883 -8.916 -3.254 1.00 98.19 162 THR A O 1
ATOM 1280 N N . ARG A 1 163 ? 0.060 -6.895 -2.964 1.00 97.69 163 ARG A N 1
ATOM 1281 C CA . ARG A 1 163 ? 1.367 -7.193 -3.561 1.00 97.69 163 ARG A CA 1
ATOM 1282 C C . ARG A 1 163 ? 2.434 -6.688 -2.610 1.00 97.69 163 ARG A C 1
ATOM 1284 O O . ARG A 1 163 ? 2.423 -5.498 -2.344 1.00 97.69 163 ARG A O 1
ATOM 1291 N N . TRP A 1 164 ? 3.341 -7.538 -2.151 1.00 96.88 164 TRP A N 1
ATOM 1292 C CA . TRP A 1 164 ? 4.481 -7.137 -1.326 1.00 96.88 164 TRP A CA 1
ATOM 1293 C C . TRP A 1 164 ? 5.750 -7.004 -2.165 1.00 96.88 164 TRP A C 1
ATOM 1295 O O . TRP A 1 164 ? 5.942 -7.744 -3.135 1.00 96.88 164 TRP A O 1
ATOM 1305 N N . THR A 1 165 ? 6.605 -6.062 -1.780 1.00 94.25 165 THR A N 1
ATOM 1306 C CA . THR A 1 165 ? 7.982 -5.932 -2.255 1.00 94.25 165 THR A CA 1
ATOM 1307 C C . THR A 1 165 ? 8.900 -5.625 -1.084 1.00 94.25 165 THR A C 1
ATOM 1309 O O . THR A 1 165 ? 8.523 -4.912 -0.150 1.00 94.25 165 THR A O 1
ATOM 1312 N N . ASP A 1 166 ? 10.127 -6.105 -1.197 1.00 91.00 166 ASP A N 1
ATOM 1313 C CA . ASP A 1 166 ? 11.241 -5.642 -0.387 1.00 91.00 166 ASP A CA 1
ATOM 1314 C C . ASP A 1 166 ? 11.909 -4.422 -1.046 1.00 91.00 166 ASP A C 1
ATOM 1316 O O . ASP A 1 166 ? 11.906 -4.300 -2.278 1.00 91.00 166 ASP A O 1
ATOM 1320 N N . TRP A 1 167 ? 12.465 -3.530 -0.227 1.00 84.31 167 TRP A N 1
ATOM 1321 C CA . TRP A 1 167 ? 13.329 -2.422 -0.641 1.00 84.31 167 TRP A CA 1
ATOM 1322 C C . TRP A 1 167 ? 14.772 -2.881 -0.893 1.00 84.31 167 TRP A C 1
ATOM 1324 O O . TRP A 1 167 ? 15.574 -2.101 -1.403 1.00 84.31 167 TRP A O 1
ATOM 1334 N N . GLU A 1 168 ? 15.118 -4.136 -0.590 1.00 64.88 168 GLU A N 1
ATOM 1335 C CA . GLU A 1 168 ? 16.460 -4.707 -0.798 1.00 64.88 168 GLU A CA 1
ATOM 1336 C C . GLU A 1 168 ? 16.960 -4.645 -2.250 1.00 64.88 168 GLU A C 1
ATOM 1338 O O . GLU A 1 168 ? 18.164 -4.573 -2.491 1.00 64.88 168 GLU A O 1
ATOM 1343 N N . HIS A 1 169 ? 16.065 -4.564 -3.238 1.00 68.06 169 HIS A N 1
ATOM 1344 C CA . HIS A 1 169 ? 16.448 -4.312 -4.636 1.00 68.06 169 HIS A CA 1
ATOM 1345 C C . HIS A 1 169 ? 16.724 -2.833 -4.939 1.00 68.06 169 HIS A C 1
ATOM 1347 O O . HIS A 1 169 ? 16.772 -2.418 -6.096 1.00 68.06 169 HIS A O 1
ATOM 1353 N N . GLY A 1 170 ? 16.866 -2.025 -3.892 1.00 75.50 170 GLY A N 1
ATOM 1354 C CA . GLY A 1 170 ? 17.134 -0.606 -3.958 1.00 75.50 170 GLY A CA 1
ATOM 1355 C C . GLY A 1 170 ? 15.931 0.225 -4.371 1.00 75.50 170 GLY A C 1
ATOM 1356 O O . GLY A 1 170 ? 16.075 1.429 -4.379 1.00 75.50 170 GLY A O 1
ATOM 1357 N N . LEU A 1 171 ? 14.770 -0.342 -4.706 1.00 80.06 171 LEU A N 1
ATOM 1358 C CA . LEU A 1 171 ? 13.619 0.428 -5.183 1.00 80.06 171 LEU A CA 1
ATOM 1359 C C . LEU A 1 171 ? 12.715 0.875 -4.029 1.00 80.06 171 LEU A C 1
ATOM 1361 O O . LEU A 1 171 ? 12.070 0.041 -3.397 1.00 80.06 171 LEU A O 1
ATOM 1365 N N . ALA A 1 172 ? 12.603 2.185 -3.814 1.00 84.00 172 ALA A N 1
ATOM 1366 C CA . ALA A 1 172 ? 11.606 2.761 -2.920 1.00 84.00 172 ALA A CA 1
ATOM 1367 C C . ALA A 1 172 ? 10.334 3.147 -3.695 1.00 84.00 172 ALA A C 1
ATOM 1369 O O . ALA A 1 172 ? 10.420 3.665 -4.815 1.00 84.00 172 ALA A O 1
ATOM 1370 N N . PRO A 1 173 ? 9.141 2.906 -3.128 1.00 84.62 173 PRO A N 1
ATOM 1371 C CA . PRO A 1 173 ? 7.897 3.385 -3.692 1.00 84.62 173 PRO A CA 1
ATOM 1372 C C . PRO A 1 173 ? 7.733 4.891 -3.514 1.00 84.62 173 PRO A C 1
ATOM 1374 O O . PRO A 1 173 ? 7.911 5.442 -2.428 1.00 84.62 173 PRO A O 1
ATOM 1377 N N . CYS A 1 174 ? 7.307 5.541 -4.589 1.00 85.94 174 CYS A N 1
ATOM 1378 C CA . CYS A 1 174 ? 6.696 6.857 -4.535 1.00 85.94 174 CYS A CA 1
ATOM 1379 C C . CYS A 1 174 ? 5.229 6.752 -4.133 1.00 85.94 174 CYS A C 1
ATOM 1381 O O . CYS A 1 174 ? 4.569 5.723 -4.353 1.00 85.94 174 CYS A O 1
ATOM 1383 N N . ARG A 1 175 ? 4.696 7.892 -3.678 1.00 87.56 175 ARG A N 1
ATOM 1384 C CA . ARG A 1 175 ? 3.266 8.076 -3.442 1.00 87.56 175 ARG A CA 1
ATOM 1385 C C . ARG A 1 175 ? 2.476 7.600 -4.669 1.00 87.56 175 ARG A C 1
ATOM 1387 O O . ARG A 1 175 ? 2.724 8.110 -5.760 1.00 87.56 175 ARG A O 1
ATOM 1394 N N . PRO A 1 176 ? 1.545 6.640 -4.518 1.00 91.19 176 PRO A N 1
ATOM 1395 C CA . PRO A 1 176 ? 0.686 6.230 -5.616 1.00 91.19 176 PRO A CA 1
ATOM 1396 C C . PRO A 1 176 ? -0.153 7.395 -6.145 1.00 91.19 176 PRO A C 1
ATOM 1398 O O . PRO A 1 176 ? -0.650 8.189 -5.349 1.00 91.19 176 PRO A O 1
ATOM 1401 N N . GLY A 1 177 ? -0.327 7.435 -7.466 1.00 90.81 177 GLY A N 1
ATOM 1402 C CA . GLY A 1 177 ? -1.229 8.329 -8.190 1.00 90.81 177 GLY A CA 1
ATOM 1403 C C . GLY A 1 177 ? -2.266 7.486 -8.932 1.00 90.81 177 GLY A C 1
ATOM 1404 O O . GLY A 1 177 ? -1.944 6.743 -9.866 1.00 90.81 177 GLY A O 1
ATOM 1405 N N . GLY A 1 178 ? -3.507 7.524 -8.469 1.00 91.69 178 GLY A N 1
ATOM 1406 C CA . GLY A 1 178 ? -4.606 6.698 -8.942 1.00 91.69 178 GLY A CA 1
ATOM 1407 C C . GLY A 1 178 ? -4.301 5.208 -8.795 1.00 91.69 178 GLY A C 1
ATOM 1408 O O . GLY A 1 178 ? -4.045 4.689 -7.706 1.00 91.69 178 GLY A O 1
ATOM 1409 N N . SER A 1 179 ? -4.343 4.486 -9.913 1.00 93.31 179 SER A N 1
ATOM 1410 C CA . SER A 1 179 ? -4.045 3.051 -9.971 1.00 93.31 179 SER A CA 1
ATOM 1411 C C . SER A 1 179 ? -2.550 2.731 -10.088 1.00 93.31 179 SER A C 1
ATOM 1413 O O . SER A 1 179 ? -2.201 1.569 -10.307 1.00 93.31 179 SER A O 1
ATOM 1415 N N . ARG A 1 180 ? -1.667 3.734 -10.015 1.00 93.56 180 ARG A N 1
ATOM 1416 C CA . ARG A 1 180 ? -0.246 3.587 -10.339 1.00 93.56 180 ARG A CA 1
ATOM 1417 C C . ARG A 1 180 ? 0.655 3.924 -9.170 1.00 93.56 180 ARG A C 1
ATOM 1419 O O . ARG A 1 180 ? 0.336 4.779 -8.356 1.00 93.56 180 ARG A O 1
ATOM 1426 N N . SER A 1 181 ? 1.822 3.300 -9.140 1.00 93.88 181 SER A N 1
ATOM 1427 C CA . SER A 1 181 ? 2.907 3.638 -8.226 1.00 93.88 181 SER A CA 1
ATOM 1428 C C . SER A 1 181 ? 4.215 3.632 -9.005 1.00 93.88 181 SER A C 1
ATOM 1430 O O . SER A 1 181 ? 4.503 2.678 -9.730 1.00 93.88 181 SER A O 1
ATOM 1432 N N . ALA A 1 182 ? 4.968 4.724 -8.895 1.00 92.50 182 ALA A N 1
ATOM 1433 C CA . ALA A 1 182 ? 6.331 4.786 -9.394 1.00 92.50 182 ALA A CA 1
ATOM 1434 C C . ALA A 1 182 ? 7.282 4.199 -8.343 1.00 92.50 182 ALA A C 1
ATOM 1436 O O . ALA A 1 182 ? 7.063 4.339 -7.141 1.00 92.50 182 ALA A O 1
ATOM 1437 N N . LEU A 1 183 ? 8.326 3.537 -8.812 1.00 91.81 183 LEU A N 1
ATOM 1438 C CA . LEU A 1 183 ? 9.423 3.005 -8.026 1.00 91.81 183 LEU A CA 1
ATOM 1439 C C . LEU A 1 183 ? 10.711 3.604 -8.575 1.00 91.81 183 LEU A C 1
ATOM 1441 O O . LEU A 1 183 ? 10.913 3.643 -9.795 1.00 91.81 183 LEU A O 1
ATOM 1445 N N . PHE A 1 184 ? 11.588 4.032 -7.680 1.00 86.12 184 PHE A N 1
ATOM 1446 C CA . PHE A 1 184 ? 12.878 4.608 -8.034 1.00 86.12 184 PHE A CA 1
ATOM 1447 C C . PHE A 1 184 ? 13.971 4.020 -7.144 1.00 86.12 184 PHE A C 1
ATOM 1449 O O . PHE A 1 184 ? 13.696 3.685 -5.989 1.00 86.12 184 PHE A O 1
ATOM 1456 N N . PRO A 1 185 ? 15.210 3.875 -7.639 1.00 84.31 185 PRO A N 1
ATOM 1457 C CA . PRO A 1 185 ? 16.279 3.384 -6.795 1.00 84.31 185 PRO A CA 1
ATOM 1458 C C . PRO A 1 185 ? 16.713 4.428 -5.760 1.00 84.31 185 PRO A C 1
ATOM 1460 O O . PRO A 1 185 ? 17.014 5.565 -6.112 1.00 84.31 185 PRO A O 1
ATOM 1463 N N . LEU A 1 186 ? 16.802 4.010 -4.499 1.00 81.00 186 LEU A N 1
ATOM 1464 C CA . LEU A 1 186 ? 17.290 4.747 -3.334 1.00 81.00 186 LEU A CA 1
ATOM 1465 C C . LEU A 1 186 ? 18.722 5.246 -3.519 1.00 81.00 186 LEU A C 1
ATOM 1467 O O . LEU A 1 186 ? 19.080 6.316 -3.034 1.00 81.00 186 LEU A O 1
ATOM 1471 N N . LEU A 1 187 ? 19.548 4.464 -4.216 1.00 82.00 187 LEU A N 1
ATOM 1472 C CA . LEU A 1 187 ? 20.912 4.839 -4.553 1.00 82.00 187 LEU A CA 1
ATOM 1473 C C . LEU A 1 187 ? 20.943 5.343 -5.993 1.00 82.00 187 LEU A C 1
ATOM 1475 O O . LEU A 1 187 ? 20.779 4.582 -6.949 1.00 82.00 187 LEU A O 1
ATOM 1479 N N . ILE A 1 188 ? 21.157 6.649 -6.143 1.00 76.56 188 ILE A N 1
ATOM 1480 C CA . ILE A 1 188 ? 21.413 7.252 -7.447 1.00 76.56 188 ILE A CA 1
ATOM 1481 C C . ILE A 1 188 ? 22.853 6.948 -7.833 1.00 76.56 188 ILE A C 1
ATOM 1483 O O . ILE A 1 188 ? 23.791 7.412 -7.185 1.00 76.56 188 ILE A O 1
ATOM 1487 N N . GLU A 1 189 ? 23.031 6.177 -8.904 1.00 77.19 189 GLU A N 1
ATOM 1488 C CA . GLU A 1 189 ? 24.336 6.063 -9.542 1.00 77.19 189 GLU A CA 1
ATOM 1489 C C . GLU A 1 189 ? 24.756 7.451 -10.040 1.00 77.19 189 GLU A C 1
ATOM 1491 O O . GLU A 1 189 ? 24.143 8.034 -10.945 1.00 77.19 189 GLU A O 1
ATOM 1496 N N . VAL A 1 190 ? 25.794 8.003 -9.409 1.00 76.75 190 VAL A N 1
ATOM 1497 C CA . VAL A 1 190 ? 26.301 9.342 -9.710 1.00 76.75 190 VAL A CA 1
ATOM 1498 C C . VAL A 1 190 ? 26.676 9.419 -11.193 1.00 76.75 190 VAL A C 1
ATOM 1500 O O . VAL A 1 190 ? 27.572 8.719 -11.658 1.00 76.75 190 VAL A O 1
ATOM 1503 N N . GLY A 1 191 ? 25.986 10.288 -11.935 1.00 78.75 191 GLY A N 1
ATOM 1504 C CA . GLY A 1 191 ? 26.270 10.599 -13.340 1.00 78.75 191 GLY A CA 1
ATOM 1505 C C . GLY A 1 191 ? 25.499 9.785 -14.386 1.00 78.75 191 GLY A C 1
ATOM 1506 O O . GLY A 1 191 ? 25.417 10.235 -15.527 1.00 78.75 191 GLY A O 1
ATOM 1507 N N . THR A 1 192 ? 24.894 8.646 -14.036 1.00 83.19 192 THR A N 1
ATOM 1508 C CA . THR A 1 192 ? 24.112 7.821 -14.986 1.00 83.19 192 THR A CA 1
ATOM 1509 C C . THR A 1 192 ? 22.608 7.899 -14.743 1.00 83.19 192 THR A C 1
ATOM 1511 O O . THR A 1 192 ? 21.832 7.703 -15.681 1.00 83.19 192 THR A O 1
ATOM 1514 N N . GLY A 1 193 ? 22.191 8.215 -13.511 1.00 87.12 193 GLY A N 1
ATOM 1515 C CA . GLY A 1 193 ? 20.789 8.197 -13.105 1.00 87.12 193 GLY A CA 1
ATOM 1516 C C . GLY A 1 193 ? 20.201 6.784 -13.110 1.00 87.12 193 GLY A C 1
ATOM 1517 O O . GLY A 1 193 ? 20.875 5.789 -13.369 1.00 87.12 193 GLY A O 1
ATOM 1518 N N . ASN A 1 194 ? 18.901 6.681 -12.873 1.00 88.19 194 ASN A N 1
ATOM 1519 C CA . ASN A 1 194 ? 18.203 5.413 -12.738 1.00 88.19 194 ASN A CA 1
ATOM 1520 C C . ASN A 1 194 ? 16.950 5.336 -13.608 1.00 88.19 194 ASN A C 1
ATOM 1522 O O . ASN A 1 194 ? 16.297 6.360 -13.826 1.00 88.19 194 ASN A O 1
ATOM 1526 N N . PRO A 1 195 ? 16.592 4.147 -14.117 1.00 90.88 195 PRO A N 1
ATOM 1527 C CA . PRO A 1 195 ? 15.290 3.979 -14.727 1.00 90.88 195 PRO A CA 1
ATOM 1528 C C . PRO A 1 195 ? 14.191 4.128 -13.666 1.00 90.88 195 PRO A C 1
ATOM 1530 O O . PRO A 1 195 ? 14.356 3.725 -12.514 1.00 90.88 195 PRO A O 1
ATOM 1533 N N . ILE A 1 196 ? 13.063 4.697 -14.072 1.00 90.56 196 ILE A N 1
ATOM 1534 C CA . ILE A 1 196 ? 11.831 4.743 -13.292 1.00 90.56 196 ILE A CA 1
ATOM 1535 C C . ILE A 1 196 ? 11.013 3.517 -13.678 1.00 90.56 196 ILE A C 1
ATOM 1537 O O . ILE A 1 196 ? 10.805 3.253 -14.865 1.00 90.56 196 ILE A O 1
ATOM 1541 N N . VAL A 1 197 ? 10.538 2.781 -12.678 1.00 92.50 197 VAL A N 1
ATOM 1542 C CA . VAL A 1 197 ? 9.627 1.654 -12.882 1.00 92.50 197 VAL A CA 1
ATOM 1543 C C . VAL A 1 197 ? 8.229 2.085 -12.463 1.00 92.50 197 VAL A C 1
ATOM 1545 O O . VAL A 1 197 ? 8.031 2.585 -11.362 1.00 92.50 197 VAL A O 1
ATOM 1548 N N . ILE A 1 198 ? 7.242 1.898 -13.330 1.00 93.75 198 ILE A N 1
ATOM 1549 C CA . ILE A 1 198 ? 5.839 2.200 -13.049 1.00 93.75 198 ILE A CA 1
ATOM 1550 C C . ILE A 1 198 ? 5.088 0.887 -12.916 1.00 93.75 198 ILE A C 1
ATOM 1552 O O . ILE A 1 198 ? 5.080 0.075 -13.841 1.00 93.75 198 ILE A O 1
ATOM 1556 N N . ARG A 1 199 ? 4.395 0.711 -11.793 1.00 95.38 199 ARG A N 1
ATOM 1557 C CA . ARG A 1 199 ? 3.427 -0.367 -11.595 1.00 95.38 199 ARG A CA 1
ATOM 1558 C C . ARG A 1 199 ? 2.016 0.182 -11.726 1.00 95.38 199 ARG A C 1
ATOM 1560 O O . ARG A 1 199 ? 1.644 1.089 -10.990 1.00 95.38 199 ARG A O 1
ATOM 1567 N N . ASP A 1 200 ? 1.227 -0.369 -12.642 1.00 95.19 200 ASP A N 1
ATOM 1568 C CA . ASP A 1 200 ? -0.181 -0.030 -12.856 1.00 95.19 200 ASP A CA 1
ATOM 1569 C C . ASP A 1 200 ? -1.081 -1.203 -12.455 1.00 95.19 200 ASP A C 1
ATOM 1571 O O . ASP A 1 200 ? -1.100 -2.258 -13.093 1.00 95.19 200 ASP A O 1
ATOM 1575 N N . PHE A 1 201 ? -1.849 -1.010 -11.388 1.00 95.56 201 PHE A N 1
ATOM 1576 C CA . PHE A 1 201 ? -2.714 -2.019 -10.783 1.00 95.56 201 PHE A CA 1
ATOM 1577 C C . PHE A 1 201 ? -4.157 -1.969 -11.309 1.00 95.56 201 PHE A C 1
ATOM 1579 O O . PHE A 1 201 ? -5.025 -2.680 -10.783 1.00 95.56 201 PHE A O 1
ATOM 1586 N N . HIS A 1 202 ? -4.440 -1.153 -12.335 1.00 94.38 202 HIS A N 1
ATOM 1587 C CA . HIS A 1 202 ? -5.785 -1.003 -12.887 1.00 94.38 202 HIS A CA 1
ATOM 1588 C C . HIS A 1 202 ? -6.294 -2.326 -13.494 1.00 94.38 202 HIS A C 1
ATOM 1590 O O . HIS A 1 202 ? -5.744 -2.778 -14.506 1.00 94.38 202 HIS A O 1
ATOM 1596 N N . PRO A 1 203 ? -7.405 -2.912 -12.995 1.00 94.38 203 PRO A N 1
ATOM 1597 C CA . PRO A 1 203 ? -7.877 -4.237 -13.419 1.00 94.38 203 PRO A CA 1
ATOM 1598 C C . PRO A 1 203 ? -8.047 -4.373 -14.939 1.00 94.38 203 PRO A C 1
ATOM 1600 O O . PRO A 1 203 ? -7.520 -5.296 -15.555 1.00 94.38 203 PRO A O 1
ATOM 1603 N N . GLU A 1 204 ? -8.710 -3.400 -15.574 1.00 93.06 204 GLU A N 1
ATOM 1604 C CA . GLU A 1 204 ? -8.928 -3.412 -17.027 1.00 93.06 204 GLU A CA 1
ATOM 1605 C C . GLU A 1 204 ? -7.651 -3.257 -17.861 1.00 93.06 204 GLU A C 1
ATOM 1607 O O . GLU A 1 204 ? -7.594 -3.736 -18.995 1.00 93.06 204 GLU A O 1
ATOM 1612 N N . ARG A 1 205 ? -6.614 -2.581 -17.352 1.00 91.75 205 ARG A N 1
ATOM 1613 C CA . ARG A 1 205 ? -5.335 -2.459 -18.068 1.00 91.75 205 ARG A CA 1
ATOM 1614 C C . ARG A 1 205 ? -4.546 -3.752 -17.956 1.00 91.75 205 ARG A C 1
ATOM 1616 O O . ARG A 1 205 ? -4.130 -4.264 -18.990 1.00 91.75 205 ARG A O 1
ATOM 1623 N N . VAL A 1 206 ? -4.488 -4.339 -16.761 1.00 95.25 206 VAL A N 1
ATOM 1624 C CA . VAL A 1 206 ? -3.922 -5.676 -16.532 1.00 95.25 206 VAL A CA 1
ATOM 1625 C C . VAL A 1 206 ? -4.589 -6.710 -17.439 1.00 95.25 206 VAL A C 1
ATOM 1627 O O . VAL A 1 206 ? -3.909 -7.418 -18.179 1.00 95.25 206 VAL A O 1
ATOM 1630 N N . ARG A 1 207 ? -5.927 -6.748 -17.474 1.00 95.44 207 ARG A N 1
ATOM 1631 C CA . ARG A 1 207 ? -6.693 -7.670 -18.327 1.00 95.44 207 ARG A CA 1
ATOM 1632 C C . ARG A 1 207 ? -6.406 -7.465 -19.817 1.00 95.44 207 ARG A C 1
ATOM 1634 O O . ARG A 1 207 ? -6.239 -8.441 -20.554 1.00 95.44 207 ARG A O 1
ATOM 1641 N N . ARG A 1 208 ? -6.349 -6.210 -20.280 1.00 93.44 208 ARG A N 1
ATOM 1642 C CA . ARG A 1 208 ? -6.021 -5.885 -21.680 1.00 93.44 208 ARG A CA 1
ATOM 1643 C C . ARG A 1 208 ? -4.592 -6.283 -22.032 1.00 93.44 208 ARG A C 1
ATOM 1645 O O . ARG A 1 208 ? -4.401 -6.919 -23.063 1.00 93.44 208 ARG A O 1
ATOM 1652 N N . ALA A 1 209 ? -3.617 -5.959 -21.188 1.00 93.50 209 ALA A N 1
ATOM 1653 C CA . ALA A 1 209 ? -2.221 -6.316 -21.405 1.00 93.50 209 ALA A CA 1
ATOM 1654 C C . ALA A 1 209 ? -2.035 -7.842 -21.430 1.00 93.50 209 ALA A C 1
ATOM 1656 O O . ALA A 1 209 ? -1.418 -8.360 -22.353 1.00 93.50 209 ALA A O 1
ATOM 1657 N N . LEU A 1 210 ? -2.680 -8.575 -20.514 1.00 94.62 210 LEU A N 1
ATOM 1658 C CA . LEU A 1 210 ? -2.673 -10.042 -20.496 1.00 94.62 210 LEU A CA 1
ATOM 1659 C C . LEU A 1 210 ? -3.313 -10.659 -21.751 1.00 94.62 210 LEU A C 1
ATOM 1661 O O . LEU A 1 210 ? -2.903 -11.715 -22.223 1.00 94.62 210 LEU A O 1
ATOM 1665 N N . SER A 1 211 ? -4.342 -10.014 -22.303 1.00 93.44 211 SER A N 1
ATOM 1666 C CA . SER A 1 211 ? -4.964 -10.468 -23.554 1.00 93.44 211 SER A CA 1
ATOM 1667 C C . SER A 1 211 ? -4.027 -10.265 -24.747 1.00 93.44 211 SER A C 1
ATOM 1669 O O . SER A 1 211 ? -4.003 -11.091 -25.656 1.00 93.44 211 SER A O 1
ATOM 1671 N N . ARG A 1 212 ? -3.239 -9.182 -24.739 1.00 91.88 212 ARG A N 1
ATOM 1672 C CA . ARG A 1 212 ? -2.269 -8.871 -25.794 1.00 91.88 212 ARG A CA 1
ATOM 1673 C C . ARG A 1 212 ? -0.997 -9.714 -25.697 1.00 91.88 212 ARG A C 1
ATOM 1675 O O . ARG A 1 212 ? -0.481 -10.104 -26.739 1.00 91.88 212 ARG A O 1
ATOM 1682 N N . SER A 1 213 ? -0.545 -10.059 -24.489 1.00 89.88 213 SER A N 1
ATOM 1683 C CA . SER A 1 213 ? 0.659 -10.879 -24.277 1.00 89.88 213 SER A CA 1
ATOM 1684 C C . SER A 1 213 ? 0.537 -12.308 -24.813 1.00 89.88 213 SER A C 1
ATOM 1686 O O . SER A 1 213 ? 1.544 -12.963 -25.055 1.00 89.88 213 SER A O 1
ATOM 1688 N N . LYS A 1 214 ? -0.689 -12.788 -25.058 1.00 88.38 214 LYS A N 1
ATOM 1689 C CA . LYS A 1 214 ? -0.957 -14.079 -25.715 1.00 88.38 214 LYS A CA 1
ATOM 1690 C C . LYS A 1 214 ? -0.841 -14.029 -27.245 1.00 88.38 214 LYS A C 1
ATOM 1692 O O . LYS A 1 214 ? -0.939 -15.069 -27.890 1.00 88.38 214 LYS A O 1
ATOM 1697 N N . GLY A 1 215 ? -0.699 -12.843 -27.839 1.00 88.12 215 GLY A N 1
ATOM 1698 C CA . GLY A 1 215 ? -0.612 -12.669 -29.286 1.00 88.12 215 GLY A CA 1
ATOM 1699 C C . GLY A 1 215 ? 0.801 -12.926 -29.833 1.00 88.12 215 GLY A C 1
ATOM 1700 O O . GLY A 1 215 ? 1.780 -12.593 -29.169 1.00 88.12 215 GLY A O 1
ATOM 1701 N N . PRO A 1 216 ? 0.939 -13.428 -31.075 1.00 80.00 216 PRO A N 1
ATOM 1702 C CA . PRO A 1 216 ? 2.237 -13.759 -31.683 1.00 80.00 216 PRO A CA 1
ATOM 1703 C C . PRO A 1 216 ? 3.149 -12.546 -31.943 1.00 80.00 216 PRO A C 1
ATOM 1705 O O . PRO A 1 216 ? 4.315 -12.720 -32.272 1.00 80.00 216 PRO A O 1
ATOM 1708 N N . SER A 1 217 ? 2.627 -11.322 -31.809 1.00 78.12 217 SER A N 1
ATOM 1709 C CA . SER A 1 217 ? 3.335 -10.065 -32.092 1.00 78.12 217 SER A CA 1
ATOM 1710 C C . SER A 1 217 ? 3.682 -9.260 -30.830 1.00 78.12 217 SER A C 1
ATOM 1712 O O . SER A 1 217 ? 4.070 -8.096 -30.943 1.00 78.12 217 SER A O 1
ATOM 1714 N N . TRP A 1 218 ? 3.517 -9.821 -29.627 1.00 77.56 218 TRP A N 1
ATOM 1715 C CA . TRP A 1 218 ? 3.859 -9.116 -28.387 1.00 77.56 218 TRP A CA 1
ATOM 1716 C C . TRP A 1 218 ? 5.370 -9.168 -28.127 1.00 77.56 218 TRP A C 1
ATOM 1718 O O . TRP A 1 218 ? 5.854 -9.948 -27.314 1.00 77.56 218 TRP A O 1
ATOM 1728 N N . SER A 1 219 ? 6.124 -8.353 -28.863 1.00 70.12 219 SER A N 1
ATOM 1729 C CA . SER A 1 219 ? 7.573 -8.188 -28.689 1.00 70.12 219 SER A CA 1
ATOM 1730 C C . SER A 1 219 ? 7.950 -6.852 -28.051 1.00 70.12 219 SER A C 1
ATOM 1732 O O . SER A 1 219 ? 9.133 -6.522 -27.995 1.00 70.12 219 SER A O 1
ATOM 1734 N N . ASP A 1 220 ? 6.972 -6.064 -27.591 1.00 69.50 220 ASP A N 1
ATOM 1735 C CA . ASP A 1 220 ? 7.265 -4.827 -26.874 1.00 69.50 220 ASP A CA 1
ATOM 1736 C C . ASP A 1 220 ? 7.695 -5.180 -25.443 1.00 69.50 220 ASP A C 1
ATOM 1738 O O . ASP A 1 220 ? 6.890 -5.230 -24.514 1.00 69.50 220 ASP A O 1
ATOM 1742 N N . GLY A 1 221 ? 8.982 -5.507 -25.284 1.00 77.44 221 GLY A N 1
ATOM 1743 C CA . GLY A 1 221 ? 9.598 -5.911 -24.015 1.00 77.44 221 GLY A CA 1
ATOM 1744 C C . GLY A 1 221 ? 9.545 -4.844 -22.916 1.00 77.44 221 GLY A C 1
ATOM 1745 O O . GLY A 1 221 ? 10.065 -5.074 -21.828 1.00 77.44 221 GLY A O 1
ATOM 1746 N N . ARG A 1 222 ? 8.926 -3.688 -23.188 1.00 83.56 222 ARG A N 1
ATOM 1747 C CA . ARG A 1 222 ? 8.772 -2.566 -22.260 1.00 83.56 222 ARG A CA 1
ATOM 1748 C C . ARG A 1 222 ? 7.636 -2.754 -21.266 1.00 83.56 222 ARG A C 1
ATOM 1750 O O . ARG A 1 222 ? 7.740 -2.241 -20.159 1.00 83.56 222 ARG A O 1
ATOM 1757 N N . LEU A 1 223 ? 6.584 -3.493 -21.633 1.00 92.25 223 LEU A N 1
ATOM 1758 C CA . LEU A 1 223 ? 5.431 -3.729 -20.765 1.00 92.25 223 LEU A CA 1
ATOM 1759 C C . LEU A 1 223 ? 5.368 -5.195 -20.331 1.00 92.25 223 LEU A C 1
ATOM 1761 O O . LEU A 1 223 ? 5.016 -6.090 -21.107 1.00 92.25 223 LEU A O 1
ATOM 1765 N N . LYS A 1 224 ? 5.650 -5.431 -19.053 1.00 94.56 224 LYS A N 1
ATOM 1766 C CA . LYS A 1 224 ? 5.524 -6.735 -18.404 1.00 94.56 224 LYS A CA 1
ATOM 1767 C C . LYS A 1 224 ? 4.185 -6.812 -17.679 1.00 94.56 224 LYS A C 1
ATOM 1769 O O . LYS A 1 224 ? 3.784 -5.881 -16.992 1.00 94.56 224 LYS A O 1
ATOM 1774 N N . VAL A 1 225 ? 3.477 -7.929 -17.803 1.00 95.94 225 VAL A N 1
ATOM 1775 C CA . VAL A 1 225 ? 2.287 -8.199 -16.982 1.00 95.94 225 VAL A CA 1
ATOM 1776 C C . VAL A 1 2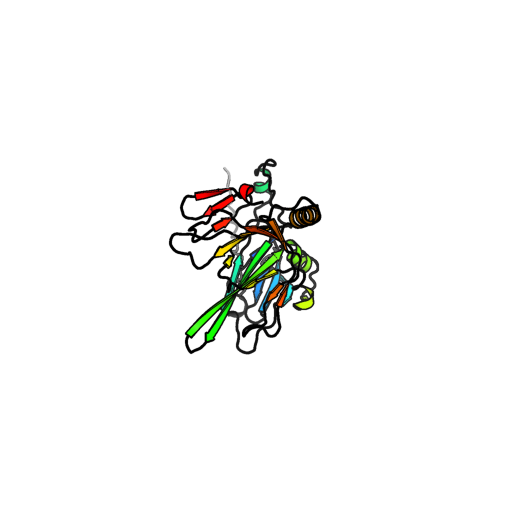25 ? 2.696 -9.172 -15.891 1.00 95.94 225 VAL A C 1
ATOM 1778 O O . VAL A 1 225 ? 3.199 -10.244 -16.206 1.00 95.94 225 VAL A O 1
ATOM 1781 N N . VAL A 1 226 ? 2.498 -8.789 -14.633 1.00 96.62 226 VAL A N 1
ATOM 1782 C CA . VAL A 1 226 ? 2.841 -9.599 -13.462 1.00 96.62 226 VAL A CA 1
ATOM 1783 C C . VAL A 1 226 ? 1.553 -10.128 -12.852 1.00 96.62 226 VAL A C 1
ATOM 1785 O O . VAL A 1 226 ? 0.750 -9.373 -12.295 1.00 96.62 226 VAL A O 1
ATOM 1788 N N . THR A 1 227 ? 1.342 -11.434 -12.981 1.00 97.19 227 THR A N 1
ATOM 1789 C CA . THR A 1 227 ? 0.152 -12.133 -12.457 1.00 97.19 227 THR A CA 1
ATOM 1790 C C . THR A 1 227 ? 0.488 -13.205 -11.437 1.00 97.19 227 THR A C 1
ATOM 1792 O O . THR A 1 227 ? -0.378 -13.683 -10.712 1.00 97.19 227 THR A O 1
ATOM 1795 N N . GLU A 1 228 ? 1.758 -13.557 -11.367 1.00 97.12 228 GLU A N 1
ATOM 1796 C CA . GLU A 1 228 ? 2.295 -14.626 -10.555 1.00 97.12 228 GLU A CA 1
ATOM 1797 C C . GLU A 1 228 ? 2.316 -14.163 -9.098 1.00 97.12 228 GLU A C 1
ATOM 1799 O O . GLU A 1 228 ? 2.407 -12.962 -8.804 1.00 97.12 228 GLU A O 1
ATOM 1804 N N . SER A 1 229 ? 2.231 -15.105 -8.165 1.00 97.06 229 SER A N 1
ATOM 1805 C CA . SER A 1 229 ? 2.471 -14.805 -6.759 1.00 97.06 229 SER A CA 1
ATOM 1806 C C . SER A 1 229 ? 3.934 -14.418 -6.546 1.00 97.06 229 SER A C 1
ATOM 1808 O O . SER A 1 229 ? 4.830 -15.051 -7.101 1.00 97.06 229 SER A O 1
ATOM 1810 N N . SER A 1 230 ? 4.175 -13.405 -5.721 1.00 95.06 230 SER A N 1
ATOM 1811 C CA . SER A 1 230 ? 5.489 -13.098 -5.162 1.00 95.06 230 SER A CA 1
ATOM 1812 C C . SER A 1 230 ? 5.555 -13.571 -3.714 1.00 95.06 230 SER A C 1
ATOM 1814 O O . SER A 1 230 ? 4.529 -13.658 -3.033 1.00 95.06 230 SER A O 1
ATOM 1816 N N . MET A 1 231 ? 6.770 -13.867 -3.264 1.00 96.88 231 MET A N 1
ATOM 1817 C CA . MET A 1 231 ? 7.073 -14.282 -1.903 1.00 96.88 231 MET A CA 1
ATOM 1818 C C . MET A 1 231 ? 8.117 -13.329 -1.329 1.00 96.88 231 MET A C 1
ATOM 1820 O O . MET A 1 231 ? 9.136 -13.090 -1.975 1.00 96.88 231 MET A O 1
ATOM 1824 N N . ILE A 1 232 ? 7.847 -12.778 -0.151 1.00 96.19 232 ILE A N 1
ATOM 1825 C CA . ILE A 1 232 ? 8.885 -12.205 0.705 1.00 96.19 232 ILE A CA 1
ATOM 1826 C C . ILE A 1 232 ? 9.259 -13.302 1.687 1.00 96.19 232 ILE A C 1
ATOM 1828 O O . ILE A 1 232 ? 8.386 -13.814 2.390 1.00 96.19 232 ILE A O 1
ATOM 1832 N N . GLU A 1 233 ? 10.530 -13.689 1.694 1.00 96.38 233 GLU A N 1
ATOM 1833 C CA . GLU A 1 233 ? 11.035 -14.640 2.679 1.00 96.38 233 GLU A CA 1
ATOM 1834 C C . GLU A 1 233 ? 10.802 -14.079 4.081 1.00 96.38 233 GLU A C 1
ATOM 1836 O O . GLU A 1 233 ? 10.927 -12.873 4.311 1.00 96.38 233 GLU A O 1
ATOM 1841 N N . LYS A 1 234 ? 10.470 -14.953 5.029 1.00 95.75 234 LYS A N 1
ATOM 1842 C CA . LYS A 1 234 ? 10.154 -14.549 6.401 1.00 95.75 234 LYS A CA 1
ATOM 1843 C C . LYS A 1 234 ? 11.244 -13.689 7.053 1.00 95.75 234 LYS A C 1
ATOM 1845 O O . LYS A 1 234 ? 10.940 -12.848 7.898 1.00 95.75 234 LYS A O 1
ATOM 1850 N N . GLY A 1 235 ? 12.500 -13.907 6.651 1.00 93.50 235 GLY A N 1
ATOM 1851 C CA . GLY A 1 235 ? 13.666 -13.210 7.179 1.00 93.50 235 GLY A CA 1
ATOM 1852 C C . GLY A 1 235 ? 13.759 -13.311 8.702 1.00 93.50 235 GLY A C 1
ATOM 1853 O O . GLY A 1 235 ? 13.455 -14.351 9.295 1.00 93.50 235 GLY A O 1
ATOM 1854 N N . ASP A 1 236 ? 14.155 -12.203 9.319 1.00 93.25 236 ASP A N 1
ATOM 1855 C CA . ASP A 1 236 ? 14.230 -12.047 10.773 1.00 93.25 236 ASP A CA 1
ATOM 1856 C C . ASP A 1 236 ? 12.976 -11.358 11.345 1.00 93.25 236 ASP A C 1
ATOM 1858 O O . ASP A 1 236 ? 12.799 -11.292 12.559 1.00 93.25 236 ASP A O 1
ATOM 1862 N N . GLU A 1 237 ? 12.095 -10.821 10.497 1.00 94.75 237 GLU A N 1
ATOM 1863 C CA . GLU A 1 237 ? 10.968 -9.976 10.896 1.00 94.75 237 GLU A CA 1
ATOM 1864 C C . GLU A 1 237 ? 9.662 -10.730 10.988 1.00 94.75 237 GLU A C 1
ATOM 1866 O O . GLU A 1 237 ? 8.899 -10.508 11.930 1.00 94.75 237 GLU A O 1
ATOM 1871 N N . PHE A 1 238 ? 9.392 -11.600 10.019 1.00 97.19 238 PHE A N 1
ATOM 1872 C CA . PHE A 1 238 ? 8.127 -12.303 9.902 1.00 97.19 238 PHE A CA 1
ATOM 1873 C C . PHE A 1 238 ? 8.241 -13.722 10.439 1.00 97.19 238 PHE A C 1
ATOM 1875 O O . PHE A 1 238 ? 9.297 -14.358 10.407 1.00 97.19 238 PHE A O 1
ATOM 1882 N N . LEU A 1 239 ? 7.131 -14.210 10.981 1.00 97.62 239 LEU A N 1
ATOM 1883 C CA . LEU A 1 239 ? 7.033 -15.576 11.478 1.00 97.62 239 LEU A CA 1
ATOM 1884 C C . LEU A 1 239 ? 7.057 -16.591 10.325 1.00 97.62 239 LEU A C 1
ATOM 1886 O O . LEU A 1 239 ? 7.705 -17.632 10.435 1.00 97.62 239 LEU A O 1
ATOM 1890 N N . ASP A 1 240 ? 6.399 -16.238 9.221 1.00 98.06 240 ASP A N 1
ATOM 1891 C CA . ASP A 1 240 ? 6.189 -17.063 8.035 1.00 98.06 240 ASP A CA 1
ATOM 1892 C C . ASP A 1 240 ? 6.471 -16.252 6.761 1.00 98.06 240 ASP A C 1
ATOM 1894 O O . ASP A 1 240 ? 6.473 -15.017 6.785 1.00 98.06 240 ASP A O 1
ATOM 1898 N N . ASP A 1 241 ? 6.706 -16.947 5.646 1.00 98.06 241 ASP A N 1
ATOM 1899 C CA . ASP A 1 241 ? 6.900 -16.303 4.345 1.00 98.06 241 ASP A CA 1
ATOM 1900 C C . ASP A 1 241 ? 5.618 -15.574 3.917 1.00 98.06 241 ASP A C 1
ATOM 1902 O O . ASP A 1 241 ? 4.503 -16.089 4.050 1.00 98.06 241 ASP A O 1
ATOM 1906 N N . ILE A 1 242 ? 5.759 -14.377 3.349 1.00 98.06 242 ILE A N 1
ATOM 1907 C CA . ILE A 1 242 ? 4.612 -13.580 2.909 1.00 98.06 242 ILE A CA 1
ATOM 1908 C C . ILE A 1 242 ? 4.346 -13.848 1.438 1.00 98.06 242 ILE A C 1
ATOM 1910 O O . ILE A 1 242 ? 5.078 -13.386 0.562 1.00 98.06 242 ILE A O 1
ATOM 1914 N N . ILE A 1 243 ? 3.237 -14.525 1.158 1.00 98.19 243 ILE A N 1
ATOM 1915 C CA . ILE A 1 243 ? 2.747 -14.743 -0.203 1.00 98.19 243 ILE A CA 1
ATOM 1916 C C . ILE A 1 243 ? 1.763 -13.633 -0.579 1.00 98.19 243 ILE A C 1
ATOM 1918 O O . ILE A 1 243 ? 0.852 -13.305 0.181 1.00 98.19 243 ILE A O 1
ATOM 1922 N N . SER A 1 244 ? 1.923 -13.066 -1.775 1.00 98.06 244 SER A N 1
ATOM 1923 C CA . SER A 1 244 ? 1.054 -12.005 -2.296 1.00 98.06 244 SER A CA 1
ATOM 1924 C C . SER A 1 244 ? 0.910 -12.093 -3.818 1.00 98.06 244 SER A C 1
ATOM 1926 O O . SER A 1 244 ? 1.809 -12.580 -4.499 1.00 98.06 244 SER A O 1
ATOM 1928 N N . SER A 1 245 ? -0.222 -11.677 -4.386 1.00 97.94 245 SER A N 1
ATOM 1929 C CA . SER A 1 245 ? -0.553 -11.968 -5.793 1.00 97.94 245 SER A CA 1
ATOM 1930 C C . SER A 1 245 ? -1.408 -10.911 -6.496 1.00 97.94 245 SER A C 1
ATOM 1932 O O . SER A 1 245 ? -1.903 -11.161 -7.594 1.00 97.94 245 SER A O 1
ATOM 1934 N N . LEU A 1 246 ? -1.544 -9.701 -5.938 1.00 97.94 246 LEU A N 1
ATOM 1935 C CA . LEU A 1 246 ? -2.266 -8.612 -6.603 1.00 97.94 246 LEU A CA 1
ATOM 1936 C C . LEU A 1 246 ? -1.615 -8.299 -7.968 1.00 97.94 246 LEU A C 1
ATOM 1938 O O . LEU A 1 246 ? -0.439 -7.916 -8.013 1.00 97.94 246 LEU A O 1
ATOM 1942 N N . PRO A 1 247 ? -2.332 -8.467 -9.093 1.00 97.75 247 PRO A N 1
ATOM 1943 C CA . PRO A 1 247 ? -1.727 -8.376 -10.414 1.00 97.75 247 PRO A CA 1
ATOM 1944 C C . PRO A 1 247 ? -1.569 -6.921 -10.873 1.00 97.75 247 PRO A C 1
ATOM 1946 O O . PRO A 1 247 ? -2.394 -6.061 -10.542 1.00 97.75 247 PRO A O 1
ATOM 1949 N N . TYR A 1 248 ? -0.529 -6.664 -11.666 1.00 97.56 248 TYR A N 1
ATOM 1950 C CA . TYR A 1 248 ? -0.201 -5.338 -12.194 1.00 97.56 248 TYR A CA 1
ATOM 1951 C C . TYR A 1 248 ? 0.511 -5.415 -13.549 1.00 97.56 248 TYR A C 1
ATOM 1953 O O . TYR A 1 248 ? 1.015 -6.462 -13.956 1.00 97.56 248 TYR A O 1
ATOM 1961 N N . CYS A 1 249 ? 0.536 -4.293 -14.260 1.00 96.38 249 CYS A N 1
ATOM 1962 C CA . CYS A 1 249 ? 1.440 -4.067 -15.379 1.00 96.38 249 CYS A CA 1
ATOM 1963 C C . CYS A 1 249 ? 2.666 -3.301 -14.886 1.00 96.38 249 CYS A C 1
ATOM 1965 O O . CYS A 1 249 ? 2.522 -2.367 -14.104 1.00 96.38 249 CYS A O 1
ATOM 1967 N N . GLU A 1 250 ? 3.849 -3.675 -15.345 1.00 95.44 250 GLU A N 1
ATOM 1968 C CA . GLU A 1 250 ? 5.116 -3.029 -15.031 1.00 95.44 250 GLU A CA 1
ATOM 1969 C C . GLU A 1 250 ? 5.716 -2.464 -16.313 1.00 95.44 250 GLU A C 1
ATOM 1971 O O . GLU A 1 250 ? 5.842 -3.184 -17.307 1.00 95.44 250 GLU A O 1
ATOM 1976 N N . ALA A 1 251 ? 6.062 -1.182 -16.287 1.00 93.56 251 ALA A N 1
ATOM 1977 C CA . ALA A 1 251 ? 6.774 -0.507 -17.360 1.00 93.56 251 ALA A CA 1
ATOM 1978 C C . ALA A 1 251 ? 8.053 0.117 -16.809 1.00 93.56 251 ALA A C 1
ATOM 1980 O O . ALA A 1 251 ? 8.026 0.741 -15.748 1.00 93.56 251 ALA A O 1
ATOM 1981 N N . THR A 1 252 ? 9.156 -0.026 -17.535 1.00 92.25 252 THR A N 1
ATOM 1982 C CA . THR A 1 252 ? 10.453 0.541 -17.149 1.00 92.25 252 THR A CA 1
ATOM 1983 C C . THR A 1 252 ? 10.864 1.598 -18.158 1.00 92.25 252 THR A C 1
ATOM 1985 O O . THR A 1 252 ? 10.800 1.370 -19.367 1.00 92.25 252 THR A O 1
ATOM 1988 N N . SER A 1 253 ? 11.303 2.755 -17.671 1.00 91.50 253 SER A N 1
ATOM 1989 C CA . SER A 1 253 ? 11.782 3.828 -18.533 1.00 91.50 253 SER A CA 1
ATOM 1990 C C . SER A 1 253 ? 13.050 3.439 -19.294 1.00 91.50 253 SER A C 1
ATOM 1992 O O . SER A 1 253 ? 13.992 2.897 -18.720 1.00 91.50 253 SER A O 1
ATOM 1994 N N . GLU A 1 254 ? 13.116 3.786 -20.581 1.00 89.88 254 GLU A N 1
ATOM 1995 C CA . GLU A 1 254 ? 14.351 3.637 -21.370 1.00 89.88 254 GLU A CA 1
ATOM 1996 C C . GLU A 1 254 ? 15.414 4.653 -20.936 1.00 89.88 254 GLU A C 1
ATOM 1998 O O . GLU A 1 254 ? 16.596 4.340 -20.792 1.00 89.88 254 GLU A O 1
ATOM 2003 N N . LYS A 1 255 ? 14.983 5.897 -20.710 1.00 90.75 255 LYS A N 1
ATOM 2004 C CA . LYS A 1 255 ? 15.849 6.959 -20.208 1.00 90.75 255 LYS A CA 1
ATOM 2005 C C . LYS A 1 255 ? 16.077 6.772 -18.708 1.00 90.75 255 LYS A C 1
ATOM 2007 O O . LYS A 1 255 ? 15.197 6.314 -17.981 1.00 90.75 255 LYS A O 1
ATOM 2012 N N . ARG A 1 256 ? 17.271 7.148 -18.260 1.00 91.06 256 ARG A N 1
ATOM 2013 C CA . ARG A 1 256 ? 17.668 7.175 -16.852 1.00 91.06 256 ARG A CA 1
ATOM 2014 C C . ARG A 1 256 ? 17.554 8.604 -16.319 1.00 91.06 256 ARG A C 1
ATOM 2016 O O . ARG A 1 256 ? 17.831 9.562 -17.045 1.00 91.06 256 ARG A O 1
ATOM 2023 N N . TYR A 1 257 ? 17.126 8.740 -15.071 1.00 88.88 257 TYR A N 1
ATOM 2024 C CA . TYR A 1 257 ? 16.829 10.012 -14.418 1.00 88.88 257 TYR A CA 1
ATOM 2025 C C . TYR A 1 257 ? 17.605 10.131 -13.109 1.00 88.88 257 TYR A C 1
ATOM 2027 O O . TYR A 1 257 ? 17.726 9.162 -12.367 1.00 88.88 257 TYR A O 1
ATOM 2035 N N . GLY A 1 258 ? 18.131 11.318 -12.820 1.00 87.44 258 GLY A N 1
ATOM 2036 C CA . GLY A 1 258 ? 18.796 11.624 -11.549 1.00 87.44 258 GLY A CA 1
ATOM 2037 C C . GLY A 1 258 ? 17.834 12.108 -10.464 1.00 87.44 258 GLY A C 1
ATOM 2038 O O . GLY A 1 258 ? 18.254 12.868 -9.607 1.00 87.44 258 GLY A O 1
ATOM 2039 N N . TYR A 1 259 ? 16.551 11.745 -10.532 1.00 86.56 259 TYR A N 1
ATOM 2040 C CA . TYR A 1 259 ? 15.545 12.258 -9.604 1.00 86.56 259 TYR A CA 1
ATOM 2041 C C . TYR A 1 259 ? 15.696 11.645 -8.212 1.00 86.56 259 TYR A C 1
ATOM 2043 O O . TYR A 1 259 ? 15.845 10.430 -8.078 1.00 86.56 259 TYR A O 1
ATOM 2051 N N . HIS A 1 260 ? 15.608 12.498 -7.193 1.00 80.88 260 HIS A N 1
ATOM 2052 C CA . HIS A 1 260 ? 15.566 12.101 -5.784 1.00 80.88 260 HIS A CA 1
ATOM 2053 C C . HIS A 1 260 ? 14.151 11.762 -5.315 1.00 80.88 260 HIS A C 1
ATOM 2055 O O . HIS A 1 260 ? 13.967 10.847 -4.518 1.00 80.88 260 HIS A O 1
ATOM 2061 N N . GLU A 1 261 ? 13.163 12.482 -5.838 1.00 83.38 261 GLU A N 1
ATOM 2062 C CA . GLU A 1 261 ? 11.747 12.244 -5.607 1.00 83.38 261 GLU A CA 1
ATOM 2063 C C . GLU A 1 261 ? 11.012 12.296 -6.945 1.00 83.38 261 GLU A C 1
ATOM 2065 O O . GLU A 1 261 ? 11.401 13.010 -7.877 1.00 83.38 261 GLU A O 1
ATOM 2070 N N . VAL A 1 262 ? 9.964 11.485 -7.050 1.00 86.69 262 VAL A N 1
ATOM 2071 C CA . VAL A 1 262 ? 9.110 11.420 -8.225 1.00 86.69 262 VAL A CA 1
ATOM 2072 C C . VAL A 1 262 ? 7.660 11.549 -7.780 1.00 86.69 262 VAL A C 1
ATOM 2074 O O . VAL A 1 262 ? 7.146 10.742 -7.005 1.00 86.69 262 VAL A O 1
ATOM 2077 N N . LEU A 1 263 ? 6.984 12.561 -8.309 1.00 87.25 263 LEU A N 1
ATOM 2078 C CA . LEU A 1 263 ? 5.553 12.752 -8.169 1.00 87.25 263 LEU A CA 1
ATOM 2079 C C . LEU A 1 263 ? 4.857 12.133 -9.374 1.00 87.25 263 LEU A C 1
ATOM 2081 O O . LEU A 1 263 ? 5.210 12.412 -10.521 1.00 87.25 263 LEU A O 1
ATOM 2085 N N . ILE A 1 264 ? 3.857 11.301 -9.111 1.00 88.62 264 ILE A N 1
ATOM 2086 C CA . ILE A 1 264 ? 2.991 10.737 -10.139 1.00 88.62 264 ILE A CA 1
ATOM 2087 C C . ILE A 1 264 ? 1.580 11.291 -9.972 1.00 88.62 264 ILE A C 1
ATOM 2089 O O . ILE A 1 264 ? 1.038 11.332 -8.869 1.00 88.62 264 ILE A O 1
ATOM 2093 N N . ASP A 1 265 ? 0.989 11.716 -11.080 1.00 83.88 265 ASP A N 1
ATOM 2094 C CA . ASP A 1 265 ? -0.438 11.979 -11.179 1.00 83.88 265 ASP A CA 1
ATOM 2095 C C . ASP A 1 265 ? -1.060 11.098 -12.282 1.00 83.88 265 ASP A C 1
ATOM 2097 O O . ASP A 1 265 ? -0.427 10.188 -12.836 1.00 83.88 265 ASP A O 1
ATOM 2101 N N . ASP A 1 266 ? -2.339 11.317 -12.579 1.00 74.94 266 ASP A N 1
ATOM 2102 C CA . ASP A 1 266 ? -3.057 10.543 -13.594 1.00 74.94 266 ASP A CA 1
ATOM 2103 C C . ASP A 1 266 ? -2.469 10.689 -15.007 1.00 74.94 266 ASP A C 1
ATOM 2105 O O . ASP A 1 266 ? -2.649 9.793 -15.840 1.00 74.94 266 ASP A O 1
ATOM 2109 N N . GLU A 1 267 ? -1.760 11.781 -15.278 1.00 74.62 267 GLU A N 1
ATOM 2110 C CA . GLU A 1 267 ? -1.284 12.197 -16.594 1.00 74.62 267 GLU A CA 1
ATOM 2111 C C . GLU A 1 267 ? 0.244 12.141 -16.721 1.00 74.62 267 GLU A C 1
ATOM 2113 O O . GLU A 1 267 ? 0.770 11.864 -17.797 1.00 74.62 267 GLU A O 1
ATOM 2118 N N . ARG A 1 26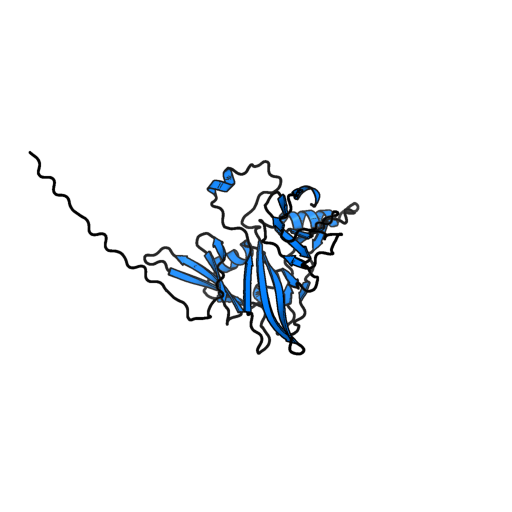8 ? 0.972 12.457 -15.651 1.00 81.81 268 ARG A N 1
ATOM 2119 C CA . ARG A 1 268 ? 2.377 12.858 -15.701 1.00 81.81 268 ARG A CA 1
ATOM 2120 C C . ARG A 1 268 ? 3.171 12.280 -14.549 1.00 81.81 268 ARG A C 1
ATOM 2122 O O . ARG A 1 268 ? 2.670 12.030 -13.455 1.00 81.81 268 ARG A O 1
ATOM 2129 N N . ILE A 1 269 ? 4.458 12.124 -14.823 1.00 84.25 269 ILE A N 1
ATOM 2130 C CA . ILE A 1 269 ? 5.475 11.868 -13.820 1.00 84.25 269 ILE A CA 1
ATOM 2131 C C . ILE A 1 269 ? 6.397 13.082 -13.800 1.00 84.25 269 ILE A C 1
ATOM 2133 O O . ILE A 1 269 ? 6.861 13.551 -14.840 1.00 84.25 269 ILE A O 1
ATOM 2137 N N . ARG A 1 270 ? 6.646 13.636 -12.621 1.00 86.00 270 ARG A N 1
ATOM 2138 C CA . ARG A 1 270 ? 7.518 14.796 -12.433 1.00 86.00 270 ARG A CA 1
ATOM 2139 C C . ARG A 1 270 ? 8.597 14.450 -11.426 1.00 86.00 270 ARG A C 1
ATOM 2141 O O . ARG A 1 270 ? 8.279 13.926 -10.368 1.00 86.00 270 ARG A O 1
ATOM 2148 N N . GLY A 1 271 ? 9.845 14.731 -11.774 1.00 84.81 271 GLY A N 1
ATOM 2149 C CA . GLY A 1 271 ? 10.931 14.774 -10.800 1.00 84.81 271 GLY A CA 1
ATOM 2150 C C . GLY A 1 271 ? 11.163 16.204 -10.321 1.00 84.81 271 GLY A C 1
ATOM 2151 O O . GLY A 1 271 ? 10.773 17.147 -11.013 1.00 84.81 271 GLY A O 1
ATOM 2152 N N . ASP A 1 272 ? 11.807 16.355 -9.166 1.00 79.19 272 ASP A N 1
ATOM 2153 C CA . ASP A 1 272 ? 12.068 17.668 -8.554 1.00 79.19 272 ASP A CA 1
ATOM 2154 C C . ASP A 1 272 ? 13.005 18.570 -9.386 1.00 79.19 272 ASP A C 1
ATOM 2156 O O . ASP A 1 272 ? 12.855 19.792 -9.382 1.00 79.19 272 ASP A O 1
ATOM 2160 N N . ASP A 1 273 ? 13.911 17.989 -10.179 1.00 72.25 273 ASP A N 1
ATOM 2161 C CA . ASP A 1 273 ? 14.851 18.736 -11.025 1.00 72.25 273 ASP A CA 1
ATOM 2162 C C . ASP A 1 273 ? 14.251 19.043 -12.411 1.00 72.25 273 ASP A C 1
ATOM 2164 O O . ASP A 1 273 ? 14.516 18.309 -13.363 1.00 72.25 273 ASP A O 1
ATOM 2168 N N . GLU A 1 274 ? 13.410 20.089 -12.501 1.00 57.97 274 GLU A N 1
ATOM 2169 C CA . GLU A 1 274 ? 12.834 20.813 -13.675 1.00 57.97 274 GLU A CA 1
ATOM 2170 C C . GLU A 1 274 ? 12.380 20.028 -14.940 1.00 57.97 274 GLU A C 1
ATOM 2172 O O . GLU A 1 274 ? 11.858 20.606 -15.897 1.00 57.97 274 GLU A O 1
ATOM 2177 N N . GLY A 1 275 ? 12.492 18.703 -14.977 1.00 61.72 275 GLY A N 1
ATOM 2178 C CA . GLY A 1 275 ? 12.110 17.847 -16.090 1.00 61.72 275 GLY A CA 1
ATOM 2179 C C . GLY A 1 275 ? 10.733 17.234 -15.865 1.00 61.72 275 GLY A C 1
ATOM 2180 O O . GLY A 1 275 ? 10.501 16.539 -14.879 1.00 61.72 275 GLY A O 1
ATOM 2181 N N . THR A 1 276 ? 9.812 17.444 -16.808 1.00 63.19 276 THR A N 1
ATOM 2182 C CA . THR A 1 276 ? 8.540 16.706 -16.840 1.00 63.19 276 THR A CA 1
ATOM 2183 C C . THR A 1 276 ? 8.687 15.467 -17.715 1.00 63.19 276 THR A C 1
ATOM 2185 O O . THR A 1 276 ? 9.168 15.556 -18.846 1.00 63.19 276 THR A O 1
ATOM 2188 N N . LEU A 1 277 ? 8.239 14.323 -17.207 1.00 62.94 277 LEU A N 1
ATOM 2189 C CA . LEU A 1 277 ? 8.103 13.091 -17.962 1.00 62.94 277 LEU A CA 1
ATOM 2190 C C . LEU A 1 277 ? 6.639 12.857 -18.341 1.00 62.94 277 LEU A C 1
ATOM 2192 O O . LEU A 1 277 ? 5.748 12.870 -17.490 1.00 62.94 277 LEU A O 1
ATOM 2196 N N . ASP A 1 278 ? 6.394 12.600 -19.623 1.00 60.03 278 ASP A N 1
ATOM 2197 C CA . ASP A 1 278 ? 5.073 12.197 -20.086 1.00 60.03 278 ASP A CA 1
ATOM 2198 C C . ASP A 1 278 ? 4.896 10.677 -19.926 1.00 60.03 278 ASP A C 1
ATOM 2200 O O . ASP A 1 278 ? 5.632 9.886 -20.523 1.00 60.03 278 ASP A O 1
ATOM 2204 N N . VAL A 1 279 ? 3.921 10.264 -19.107 1.00 58.69 279 VAL A N 1
ATOM 2205 C CA . VAL A 1 279 ? 3.633 8.846 -18.804 1.00 58.69 279 VAL A CA 1
ATOM 2206 C C . VAL A 1 279 ? 3.210 8.094 -20.062 1.00 58.69 279 VAL A C 1
ATOM 2208 O O . VAL A 1 279 ? 3.427 6.887 -20.169 1.00 58.69 279 VAL A O 1
ATOM 2211 N N . HIS A 1 280 ? 2.664 8.808 -21.048 1.00 58.84 280 HIS A N 1
ATOM 2212 C CA . HIS A 1 280 ? 2.265 8.246 -22.335 1.00 58.84 280 HIS A CA 1
ATOM 2213 C C . HIS A 1 280 ? 3.386 7.593 -23.124 1.00 58.84 280 HIS A C 1
ATOM 2215 O O . HIS A 1 280 ? 3.113 6.766 -23.986 1.00 58.84 280 HIS A O 1
ATOM 2221 N N . LEU A 1 281 ? 4.637 7.947 -22.840 1.00 55.44 281 LEU A N 1
ATOM 2222 C CA . LEU A 1 281 ? 5.779 7.363 -23.528 1.00 55.44 281 LEU A CA 1
ATOM 2223 C C . LEU A 1 281 ? 6.219 6.023 -22.923 1.00 55.44 281 LEU A C 1
ATOM 2225 O O . LEU A 1 281 ? 7.099 5.381 -23.489 1.00 55.44 281 LEU A O 1
ATOM 2229 N N . MET A 1 282 ? 5.631 5.597 -21.797 1.00 55.97 282 MET A N 1
ATOM 2230 C CA . MET A 1 282 ? 6.033 4.373 -21.094 1.00 55.97 282 MET A CA 1
ATOM 2231 C C . MET A 1 282 ? 5.032 3.217 -21.184 1.00 55.97 282 MET A C 1
ATOM 2233 O O . MET A 1 282 ? 5.441 2.085 -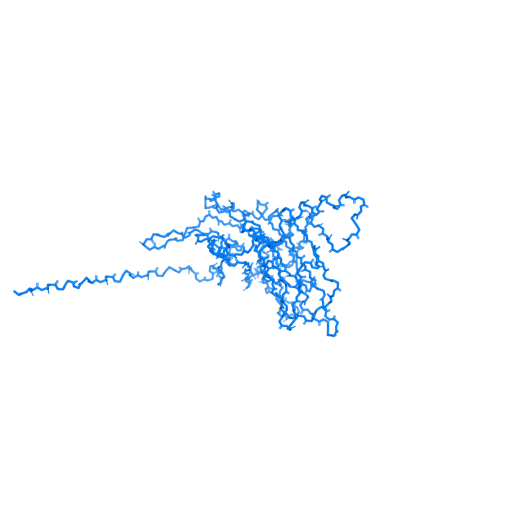20.941 1.00 55.97 282 MET A O 1
ATOM 2237 N N . ILE A 1 283 ? 3.751 3.464 -21.504 1.00 56.16 283 ILE A N 1
ATOM 2238 C CA . ILE A 1 283 ? 2.670 2.454 -21.440 1.00 56.16 283 ILE A CA 1
ATOM 2239 C C . ILE A 1 283 ? 1.837 2.413 -22.723 1.00 56.16 283 ILE A C 1
ATOM 2241 O O . ILE A 1 283 ? 1.367 3.493 -23.147 1.00 56.16 283 ILE A O 1
#

Secondary structure (DSSP, 8-state):
--------------------PPTTSEEEEEEESSSSEEEEEETTTTEEEEEEEE--SS-EEEEEEEEEPPPBPTT--EEEEEEE------HHHHTTS-TT-S----TTT-EEEEEEEEEEEETTEEEEEEEEEEEEHHHHHHHHHH-SSEEE-HHHHHHHHEEEEESTTSEEEPPPBTTEEEEEESS--TTT-B--EEEE--HHHHHHHHHHHTSTT---TTEEEE-SPEEE--TTTBSS-EEE---EEEEE-SS-B--S-EEE-SSEEEESSSPEEEGGGT-